Protein AF-A0A0F7KPF8-F1 (afdb_monomer_lite)

Sequence (197 aa):
MEIVANGLCFDISGLSPGESEPVTSAAHLFGLPNEIGDSHLEAILIRPGPHIAAARLMLPVARCLAGLGASFALLPGVQAVAWHSARSWSSPEHFRSSVLRWIDGGVFPGLGLAALLPLQDGGMASEGLSLFTGQEIRLAPELASDRRQGAQLAVRLMHWLVERGNLAEREEISGPESEQLILEPSSDRKVVEVRKG

Secondary structure (DSSP, 8-state):
-EEEETTEEEEEES-TTSPPBP-PPPSEEESS-S---S----B-EEEE-TTTGGGTTSHHHHHHHHHHHHHHTTSTT---EEEGGGTEEE-HHHHHHHHHHHHTT----TTTTSEEEE-TTS-EEEESTHHHHS-EEEE-HHHHSSHHHHHHHHHHHHHHHHHH----S-EEEE-TTS-EEEEEE-TTSSEEEEEE-

pLDDT: mean 92.4, std 7.17, range [53.59, 98.44]

Structure (mmCIF, N/CA/C/O backbone):
data_AF-A0A0F7KPF8-F1
#
_entry.id   AF-A0A0F7KPF8-F1
#
loop_
_atom_site.group_PDB
_atom_site.id
_atom_site.type_symbol
_atom_site.label_atom_id
_atom_site.label_alt_id
_atom_site.label_comp_id
_atom_site.label_asym_id
_atom_site.label_entity_id
_atom_site.label_seq_id
_atom_site.pdbx_PDB_ins_code
_atom_site.Cartn_x
_atom_site.Cartn_y
_atom_site.Cartn_z
_atom_site.occupancy
_atom_site.B_iso_or_equiv
_atom_site.auth_seq_id
_atom_site.auth_comp_id
_atom_site.auth_asym_id
_atom_site.auth_atom_id
_atom_site.pdbx_PDB_model_num
ATOM 1 N N . MET A 1 1 ? 2.076 -1.815 -24.933 1.00 89.31 1 MET A N 1
ATOM 2 C CA . MET A 1 1 ? 2.585 -3.207 -24.959 1.00 89.31 1 MET A CA 1
ATOM 3 C C . MET A 1 1 ? 1.829 -4.002 -23.911 1.00 89.31 1 MET A C 1
ATOM 5 O O . MET A 1 1 ? 1.484 -3.415 -22.899 1.00 89.31 1 MET A O 1
ATOM 9 N N . GLU A 1 2 ? 1.561 -5.283 -24.135 1.00 92.00 2 GLU A N 1
ATOM 10 C CA . GLU A 1 2 ? 0.888 -6.155 -23.162 1.00 92.00 2 GLU A CA 1
ATOM 11 C C . GLU A 1 2 ? 1.906 -7.129 -22.546 1.00 92.00 2 GLU A C 1
ATOM 13 O O . GLU A 1 2 ? 2.797 -7.615 -23.247 1.00 92.00 2 GLU A O 1
ATOM 18 N N . ILE A 1 3 ? 1.797 -7.394 -21.243 1.00 92.81 3 ILE A N 1
ATOM 19 C CA . ILE A 1 3 ? 2.596 -8.388 -20.521 1.00 92.81 3 ILE A CA 1
ATOM 20 C C . ILE A 1 3 ? 1.697 -9.312 -19.695 1.00 92.81 3 ILE A C 1
ATOM 22 O O . ILE A 1 3 ? 0.671 -8.896 -19.157 1.00 92.81 3 ILE A O 1
ATOM 26 N N . VAL A 1 4 ? 2.114 -10.570 -19.549 1.00 91.81 4 VAL A N 1
ATOM 27 C CA . VAL A 1 4 ? 1.402 -11.570 -18.745 1.00 91.81 4 VAL A CA 1
ATOM 28 C C . VAL A 1 4 ? 2.251 -11.955 -17.540 1.00 91.81 4 VAL A C 1
ATOM 30 O O . VAL A 1 4 ? 3.408 -12.344 -17.687 1.00 91.81 4 VAL A O 1
ATOM 33 N N . ALA A 1 5 ? 1.664 -11.885 -16.347 1.00 91.88 5 ALA A N 1
ATOM 34 C CA . ALA A 1 5 ? 2.292 -12.300 -15.098 1.00 91.88 5 ALA A CA 1
ATOM 35 C C . ALA A 1 5 ? 1.279 -13.024 -14.208 1.00 91.88 5 ALA A C 1
ATOM 37 O O . ALA A 1 5 ? 0.174 -12.535 -13.987 1.00 91.88 5 ALA A O 1
ATOM 38 N N . ASN A 1 6 ? 1.645 -14.206 -13.701 1.00 88.00 6 ASN A N 1
ATOM 39 C CA . ASN A 1 6 ? 0.778 -15.055 -12.870 1.00 88.00 6 ASN A CA 1
ATOM 40 C C . ASN A 1 6 ? -0.613 -15.320 -13.489 1.00 88.00 6 ASN A C 1
ATOM 42 O O . ASN A 1 6 ? -1.617 -15.351 -12.783 1.00 88.00 6 ASN A O 1
ATOM 46 N N . GLY A 1 7 ? -0.682 -15.465 -14.819 1.00 89.06 7 GLY A N 1
ATOM 47 C CA . GLY A 1 7 ? -1.941 -15.658 -15.552 1.00 89.06 7 GLY A CA 1
ATOM 48 C C . GLY A 1 7 ? -2.828 -14.408 -15.657 1.00 89.06 7 GLY A C 1
ATOM 49 O O . GLY A 1 7 ? -3.952 -14.502 -16.141 1.00 89.06 7 GLY A O 1
ATOM 50 N N . LEU A 1 8 ? -2.337 -13.245 -15.221 1.00 91.75 8 LEU A N 1
ATOM 51 C CA . LEU A 1 8 ? -3.005 -11.949 -15.307 1.00 91.75 8 L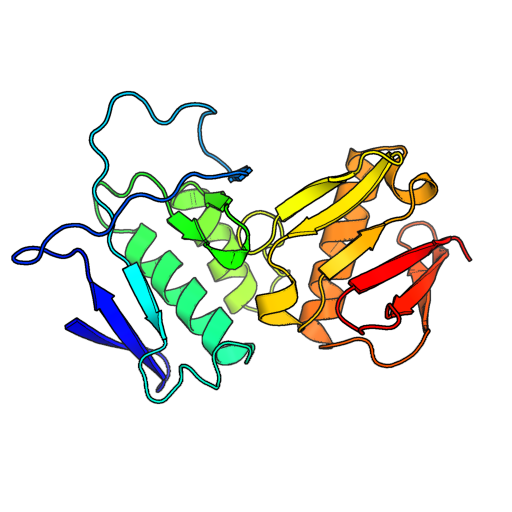EU A CA 1
ATOM 52 C C . LEU A 1 8 ? -2.343 -11.084 -16.379 1.00 91.75 8 LEU A C 1
ATOM 54 O O . LEU A 1 8 ? -1.127 -11.139 -16.564 1.00 91.75 8 LEU A O 1
ATOM 58 N N . CYS A 1 9 ? -3.150 -10.272 -17.058 1.00 92.44 9 CYS A N 1
ATOM 59 C CA . CYS A 1 9 ? -2.696 -9.441 -18.164 1.00 92.44 9 CYS A CA 1
ATOM 60 C C . CYS A 1 9 ? -2.584 -7.967 -17.768 1.00 92.44 9 CYS A C 1
ATOM 62 O O . CYS A 1 9 ? -3.527 -7.410 -17.201 1.00 92.44 9 CYS A O 1
ATOM 64 N N . PHE A 1 10 ? -1.459 -7.331 -18.084 1.00 94.62 10 PHE A N 1
ATOM 65 C CA . PHE A 1 10 ? -1.187 -5.929 -17.777 1.00 94.62 10 PHE A CA 1
ATOM 66 C C . PHE A 1 10 ? -0.720 -5.181 -19.019 1.00 94.62 10 PHE A C 1
ATOM 68 O O . PHE A 1 10 ? 0.046 -5.703 -19.828 1.00 94.62 10 PHE A O 1
ATOM 75 N N . ASP A 1 11 ? -1.134 -3.924 -19.122 1.00 94.25 11 ASP A N 1
ATOM 76 C CA . ASP A 1 11 ? -0.636 -3.013 -20.140 1.00 94.25 11 ASP A CA 1
ATOM 77 C C . ASP A 1 11 ? 0.576 -2.252 -19.610 1.00 94.25 11 ASP A C 1
ATOM 79 O O . ASP A 1 11 ? 0.597 -1.817 -18.454 1.00 94.25 11 ASP A O 1
ATOM 83 N N . ILE A 1 12 ? 1.538 -2.028 -20.500 1.00 94.75 12 ILE A N 1
ATOM 84 C CA . ILE A 1 12 ? 2.663 -1.116 -20.320 1.00 94.75 12 ILE A CA 1
ATOM 85 C C . ILE A 1 12 ? 2.617 -0.026 -21.389 1.00 94.75 12 ILE A C 1
ATOM 87 O O . ILE A 1 12 ? 2.533 -0.320 -22.592 1.00 94.75 12 ILE A O 1
ATOM 91 N N . SER A 1 13 ? 2.740 1.219 -20.947 1.00 94.31 13 SER A N 1
ATOM 92 C CA . SER A 1 13 ? 2.918 2.417 -21.771 1.00 94.31 13 SER A CA 1
ATOM 93 C C . SER A 1 13 ? 4.096 3.262 -21.265 1.00 94.31 13 SER A C 1
ATOM 95 O O . SER A 1 13 ? 4.697 2.936 -20.240 1.00 94.31 13 SER A O 1
ATOM 97 N N . GLY A 1 14 ? 4.492 4.292 -22.019 1.00 92.31 14 GLY A N 1
ATOM 98 C CA . GLY A 1 14 ? 5.659 5.126 -21.694 1.00 92.31 14 GLY A CA 1
ATOM 99 C C . GLY A 1 14 ? 7.005 4.599 -22.202 1.00 92.31 14 GLY A C 1
ATOM 100 O O . GLY A 1 14 ? 8.041 5.196 -21.940 1.00 92.31 14 GLY A O 1
ATOM 101 N N . LEU A 1 15 ? 7.015 3.463 -22.909 1.00 89.25 15 LEU A N 1
ATOM 102 C CA . LEU A 1 15 ? 8.228 2.891 -23.500 1.00 89.25 15 LEU A CA 1
ATOM 103 C C . LEU A 1 15 ? 8.456 3.422 -24.918 1.00 89.25 15 LEU A C 1
ATOM 105 O O . LEU A 1 15 ? 7.531 3.425 -25.733 1.00 89.25 15 LEU A O 1
ATOM 109 N N . SER A 1 16 ? 9.712 3.743 -25.240 1.00 87.12 16 SER A N 1
ATOM 110 C CA . SER A 1 16 ? 10.147 4.024 -26.614 1.00 87.12 16 SER A CA 1
ATOM 111 C C . SER A 1 16 ? 9.783 2.859 -27.555 1.00 87.12 16 SER A C 1
ATOM 113 O O . SER A 1 16 ? 9.949 1.695 -27.172 1.00 87.12 16 SER A O 1
ATOM 115 N N . PRO A 1 17 ? 9.269 3.124 -28.774 1.00 86.25 17 PRO A N 1
ATOM 116 C CA . PRO A 1 17 ? 9.188 4.421 -29.462 1.00 86.25 17 PRO A CA 1
ATOM 117 C C . PRO A 1 17 ? 7.950 5.278 -29.129 1.00 86.25 17 PRO A C 1
ATOM 119 O O . PRO A 1 17 ? 7.703 6.265 -29.816 1.00 86.25 17 PRO A O 1
ATOM 122 N N . GLY A 1 18 ? 7.140 4.901 -28.136 1.00 84.75 18 GLY A N 1
ATOM 123 C CA . GLY A 1 18 ? 6.014 5.712 -27.667 1.00 84.75 18 GLY A CA 1
ATOM 124 C C . GLY A 1 18 ? 6.451 6.925 -26.840 1.00 84.75 18 GLY A C 1
ATOM 125 O O . GLY A 1 18 ? 7.598 7.014 -26.406 1.00 84.75 18 GLY A O 1
ATOM 126 N N . GLU A 1 19 ? 5.519 7.851 -26.613 1.00 88.56 19 GLU A N 1
ATOM 127 C CA . GLU A 1 19 ? 5.722 8.975 -25.694 1.00 88.56 19 GLU A CA 1
ATOM 128 C C . GLU A 1 19 ? 5.794 8.482 -24.244 1.00 88.56 19 GLU A C 1
ATOM 130 O O . GLU A 1 19 ? 5.076 7.549 -23.871 1.00 88.56 19 GLU A O 1
ATOM 135 N N . SER A 1 20 ? 6.649 9.118 -23.435 1.00 90.38 20 SER A N 1
ATOM 136 C CA . SER A 1 20 ? 6.687 8.908 -21.984 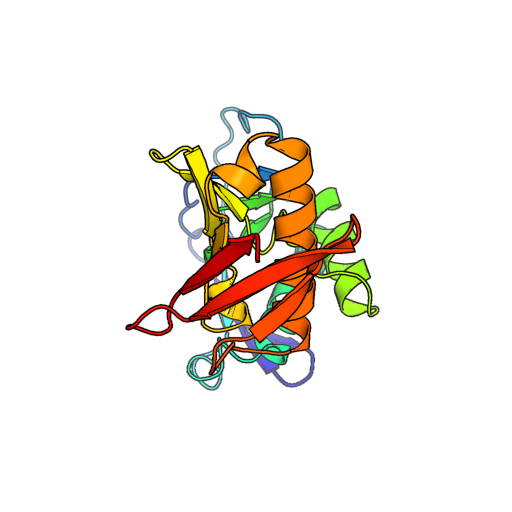1.00 90.38 20 SER A CA 1
ATOM 137 C C . SER A 1 20 ? 5.324 9.211 -21.369 1.00 90.38 20 SER A C 1
ATOM 139 O O . SER A 1 20 ? 4.644 10.162 -21.755 1.00 90.38 20 SER A O 1
ATOM 141 N N . GLU A 1 21 ? 4.963 8.452 -20.340 1.00 93.19 21 GLU A N 1
ATOM 142 C CA . GLU A 1 21 ? 3.827 8.801 -19.493 1.00 93.19 21 GLU A CA 1
ATOM 143 C C . GLU A 1 21 ? 4.155 10.045 -18.649 1.00 93.19 21 GLU A C 1
ATOM 145 O O . GLU A 1 21 ? 5.334 10.332 -18.393 1.00 93.19 21 GLU A O 1
ATOM 150 N N . PRO A 1 22 ? 3.139 10.808 -18.208 1.00 88.75 22 PRO A N 1
ATOM 151 C CA . PRO A 1 22 ? 3.355 11.943 -17.331 1.00 88.75 22 PRO A CA 1
ATOM 152 C C . PRO A 1 22 ? 3.829 11.475 -15.954 1.00 88.75 22 PRO A C 1
ATOM 154 O O . PRO A 1 22 ? 3.260 10.575 -15.334 1.00 88.75 22 PRO A O 1
ATOM 157 N N . VAL A 1 23 ? 4.849 12.151 -15.439 1.00 88.25 23 VAL A N 1
ATOM 158 C CA . VAL A 1 23 ? 5.346 11.939 -14.080 1.00 88.25 23 VAL A CA 1
ATOM 159 C C . VAL A 1 23 ? 4.367 12.578 -13.089 1.00 88.25 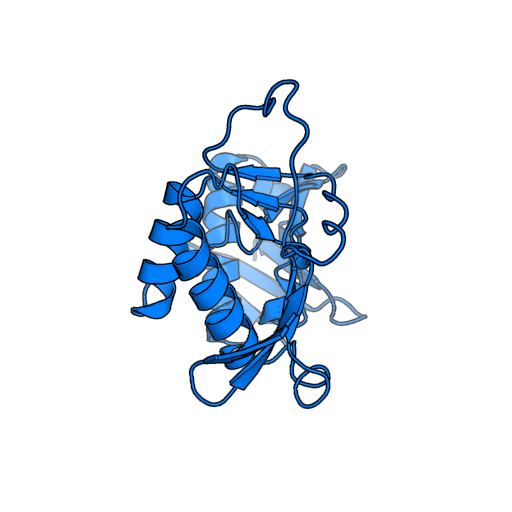23 VAL A C 1
ATOM 161 O O . VAL A 1 23 ? 4.185 13.794 -13.068 1.00 88.25 23 VAL A O 1
ATOM 164 N N . THR A 1 24 ? 3.704 11.763 -12.269 1.00 84.38 24 THR A N 1
ATOM 165 C CA . THR A 1 24 ? 2.712 12.232 -11.286 1.00 84.38 24 THR A CA 1
ATOM 166 C C . THR A 1 24 ? 3.374 12.719 -10.004 1.00 84.38 24 THR A C 1
ATOM 168 O O . THR A 1 24 ? 4.232 12.016 -9.481 1.00 84.38 24 THR A O 1
ATOM 171 N N . SER A 1 25 ? 2.926 13.830 -9.419 1.00 85.69 25 SER A N 1
ATOM 172 C CA . SER A 1 25 ? 3.465 14.291 -8.133 1.00 85.69 25 SER A CA 1
ATOM 173 C C . SER A 1 25 ? 3.250 13.277 -7.001 1.00 85.69 25 SER A C 1
ATOM 175 O O . SER A 1 25 ? 2.203 12.633 -6.898 1.00 85.69 25 SER A O 1
ATOM 177 N N . ALA A 1 26 ? 4.252 13.155 -6.130 1.00 90.50 26 ALA A N 1
ATOM 178 C CA . ALA A 1 26 ? 4.166 12.374 -4.904 1.00 90.50 26 ALA A CA 1
ATOM 179 C C . ALA A 1 26 ? 3.694 13.249 -3.740 1.00 90.50 26 ALA A C 1
ATOM 181 O O . ALA A 1 26 ? 4.185 14.360 -3.551 1.00 90.50 26 ALA A O 1
ATOM 182 N N . ALA A 1 27 ? 2.783 12.724 -2.926 1.00 92.19 27 ALA A N 1
ATOM 183 C CA . ALA A 1 27 ? 2.494 13.260 -1.600 1.00 92.19 27 ALA A CA 1
ATOM 184 C C . ALA A 1 27 ? 3.410 12.646 -0.528 1.00 92.19 27 ALA A C 1
ATOM 186 O O . ALA A 1 27 ? 3.657 13.275 0.498 1.00 92.19 27 ALA A O 1
ATOM 187 N N . HIS A 1 28 ? 3.927 11.436 -0.777 1.00 93.38 28 HIS A N 1
ATOM 188 C CA . HIS A 1 28 ? 4.721 10.671 0.187 1.00 93.38 28 HIS A CA 1
ATOM 189 C C . HIS A 1 28 ? 5.977 10.103 -0.470 1.00 93.38 28 HIS A C 1
ATOM 191 O O . HIS A 1 28 ? 5.896 9.511 -1.545 1.00 93.38 28 HIS A O 1
ATOM 197 N N . LEU A 1 29 ? 7.130 10.252 0.182 1.00 94.44 29 LEU A N 1
ATOM 198 C CA . LEU A 1 29 ? 8.421 9.763 -0.306 1.00 94.44 29 LEU A CA 1
ATOM 199 C C . LEU A 1 29 ? 8.986 8.724 0.670 1.00 94.44 29 LEU A C 1
ATOM 201 O O . LEU A 1 29 ? 9.106 8.992 1.865 1.00 94.44 29 LEU A O 1
ATOM 205 N N . PHE A 1 30 ? 9.356 7.545 0.168 1.00 95.12 30 PHE A N 1
ATOM 206 C CA . PHE A 1 30 ? 9.906 6.451 0.973 1.00 95.12 30 PHE A CA 1
ATOM 207 C C . PHE A 1 30 ? 11.272 6.007 0.456 1.00 95.12 30 PHE A C 1
ATOM 209 O O . PHE A 1 30 ? 11.410 5.572 -0.685 1.00 95.12 30 PHE A O 1
ATOM 216 N N . GLY A 1 31 ? 12.301 6.110 1.300 1.00 93.56 31 GLY A N 1
ATOM 217 C CA . GLY A 1 31 ? 13.673 5.756 0.919 1.00 93.56 31 GLY A CA 1
ATOM 218 C C . GLY A 1 31 ? 14.274 6.653 -0.171 1.00 93.56 31 GLY A C 1
ATOM 219 O O . GLY A 1 31 ? 15.304 6.297 -0.736 1.00 93.56 31 GLY A O 1
ATOM 220 N N . LEU A 1 32 ? 13.632 7.786 -0.469 1.00 92.81 32 LEU A N 1
ATOM 221 C CA . LEU A 1 32 ? 14.051 8.793 -1.442 1.00 92.81 32 LEU A CA 1
ATOM 222 C C . LEU A 1 32 ? 14.458 10.085 -0.719 1.00 92.81 32 LEU A C 1
ATOM 224 O O . LEU A 1 32 ? 13.940 10.356 0.369 1.00 92.81 32 LEU A O 1
ATOM 228 N N . PRO A 1 33 ? 15.350 10.900 -1.306 1.00 88.50 33 PRO A N 1
ATOM 229 C CA . PRO A 1 33 ? 15.556 12.271 -0.852 1.00 88.50 33 PRO A CA 1
ATOM 230 C C . PRO A 1 33 ? 14.272 13.100 -1.027 1.00 88.50 33 PRO A C 1
ATOM 232 O O . PRO A 1 33 ? 13.448 12.794 -1.886 1.00 88.50 33 PRO A O 1
ATOM 235 N N . ASN A 1 34 ? 14.121 14.169 -0.236 1.00 78.50 34 ASN A N 1
ATOM 236 C CA . ASN A 1 34 ? 12.956 15.070 -0.310 1.00 78.50 34 ASN A CA 1
ATOM 237 C C . ASN A 1 34 ? 12.807 15.755 -1.677 1.00 78.50 34 ASN A C 1
ATOM 239 O O . ASN A 1 34 ? 11.709 16.155 -2.052 1.00 78.50 34 ASN A O 1
ATOM 243 N N . GLU A 1 35 ? 13.912 15.871 -2.409 1.00 73.31 35 GLU A N 1
ATOM 244 C CA . GLU A 1 35 ? 13.956 16.346 -3.782 1.00 73.31 35 GLU A CA 1
ATOM 245 C C . GLU A 1 35 ? 14.688 15.296 -4.610 1.00 73.31 35 GLU A C 1
ATOM 247 O O . GLU A 1 35 ? 15.854 14.977 -4.366 1.00 73.31 35 GLU A O 1
ATOM 252 N N . ILE A 1 36 ? 13.989 14.736 -5.590 1.00 69.44 36 ILE A N 1
ATOM 253 C CA . ILE A 1 36 ? 14.636 14.046 -6.700 1.00 69.44 36 ILE A CA 1
ATOM 254 C C . ILE A 1 36 ? 15.008 15.187 -7.636 1.00 69.44 36 ILE A C 1
ATOM 256 O O . ILE A 1 36 ? 14.101 15.869 -8.102 1.00 69.44 36 ILE A O 1
ATOM 260 N N . GLY A 1 37 ? 16.313 15.475 -7.754 1.00 59.56 37 GLY A N 1
ATOM 261 C CA . GLY A 1 37 ? 16.851 16.715 -8.344 1.00 59.56 37 GLY A CA 1
ATOM 262 C C . GLY A 1 37 ? 16.372 16.999 -9.773 1.00 59.56 37 GLY A C 1
ATOM 263 O O . GLY A 1 37 ? 15.585 16.216 -10.287 1.00 59.56 37 GLY A O 1
ATOM 264 N N . ASP A 1 38 ? 16.890 18.063 -10.412 1.00 53.59 38 ASP A N 1
ATOM 265 C CA . ASP A 1 38 ? 16.498 18.698 -11.708 1.00 53.59 38 ASP A CA 1
ATOM 266 C C . ASP A 1 38 ? 16.418 17.797 -12.977 1.00 53.59 38 ASP A C 1
ATOM 268 O O . ASP A 1 38 ? 16.523 18.243 -14.118 1.00 53.59 38 ASP A O 1
ATOM 272 N N . SER A 1 39 ? 16.244 16.499 -12.799 1.00 62.00 39 SER A N 1
ATOM 273 C CA . SER A 1 39 ? 16.124 15.449 -13.788 1.00 62.00 39 SER A CA 1
ATOM 274 C C . SER A 1 39 ? 14.788 15.570 -14.511 1.00 62.00 39 SER A C 1
ATOM 276 O O . SER A 1 39 ? 13.721 15.502 -13.898 1.00 62.00 39 SER A O 1
ATOM 278 N N . HIS A 1 40 ? 14.840 15.647 -15.838 1.00 75.00 40 HIS A N 1
ATOM 279 C CA . HIS A 1 40 ? 13.702 15.310 -16.686 1.00 75.00 40 HIS A CA 1
ATOM 280 C C . HIS A 1 40 ? 13.425 13.809 -16.538 1.00 75.00 40 HIS A C 1
ATOM 282 O O . HIS A 1 40 ? 14.013 12.986 -17.235 1.00 75.00 40 HIS A O 1
ATOM 288 N N . LEU A 1 41 ? 12.603 13.448 -15.554 1.00 87.56 41 LEU A N 1
ATOM 289 C CA . LEU A 1 41 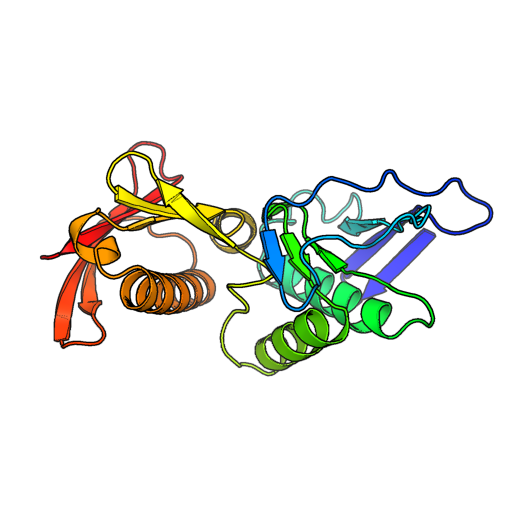? 12.156 12.075 -15.376 1.00 87.56 41 LEU A CA 1
ATOM 290 C C . LEU A 1 41 ? 11.226 11.695 -16.532 1.00 87.56 41 LEU A C 1
ATOM 292 O O . LEU A 1 41 ? 10.330 12.456 -16.897 1.00 87.56 41 LEU A O 1
ATOM 296 N N . GLU A 1 42 ? 11.421 10.492 -17.054 1.00 90.31 42 GLU A N 1
ATOM 297 C CA . GLU A 1 42 ? 10.458 9.809 -17.912 1.00 90.31 42 GLU A CA 1
ATOM 298 C C . GLU A 1 42 ? 9.768 8.722 -17.089 1.00 90.31 42 GLU A C 1
ATOM 300 O O . GLU A 1 42 ? 10.370 8.120 -16.191 1.00 90.31 42 GLU A O 1
ATOM 305 N N . ALA A 1 43 ? 8.495 8.475 -17.377 1.00 92.81 43 ALA A N 1
ATOM 306 C CA . ALA A 1 43 ? 7.707 7.467 -16.694 1.00 92.81 43 ALA A CA 1
ATOM 307 C C . ALA A 1 43 ? 7.216 6.396 -17.663 1.00 92.81 43 ALA A C 1
ATOM 309 O O . ALA A 1 43 ? 6.761 6.665 -18.775 1.00 92.81 43 ALA A O 1
ATOM 310 N N . ILE A 1 44 ? 7.246 5.166 -17.159 1.00 94.62 44 ILE A N 1
ATOM 311 C CA . ILE A 1 44 ? 6.482 4.047 -17.693 1.00 94.62 44 ILE A CA 1
ATOM 312 C C . ILE A 1 44 ? 5.307 3.782 -16.757 1.00 94.62 44 ILE A C 1
ATOM 314 O O . ILE A 1 44 ? 5.442 3.872 -15.534 1.00 94.62 44 ILE A O 1
ATOM 318 N N . LEU A 1 45 ? 4.160 3.424 -17.322 1.00 95.19 45 LEU A N 1
ATOM 319 C CA . LEU A 1 45 ? 2.979 3.058 -16.551 1.00 95.19 45 LEU A CA 1
ATOM 320 C C . LEU A 1 45 ? 2.676 1.582 -16.759 1.00 95.19 45 LEU A C 1
ATOM 322 O O . LEU A 1 45 ? 2.569 1.121 -17.892 1.00 95.19 45 LEU A O 1
ATOM 326 N N . ILE A 1 46 ? 2.494 0.863 -15.653 1.00 95.00 46 ILE A N 1
ATOM 327 C CA . ILE A 1 46 ? 1.971 -0.503 -15.644 1.00 95.00 46 ILE A CA 1
ATOM 328 C C . ILE A 1 46 ? 0.561 -0.444 -15.064 1.00 95.00 46 ILE A C 1
ATOM 330 O O . ILE A 1 46 ? 0.360 0.088 -13.970 1.00 95.00 46 ILE A O 1
ATOM 334 N N . ARG A 1 47 ? -0.423 -0.995 -15.775 1.00 93.38 47 ARG A N 1
ATOM 335 C CA . ARG A 1 47 ? -1.820 -1.026 -15.320 1.00 93.38 47 ARG A CA 1
ATOM 336 C C . ARG A 1 47 ? -2.477 -2.376 -15.607 1.00 93.38 47 ARG A C 1
ATOM 338 O O . ARG A 1 47 ? -2.101 -3.031 -16.578 1.00 93.38 47 ARG A O 1
ATOM 345 N N . PRO A 1 48 ? -3.469 -2.805 -14.807 1.00 91.88 48 PRO A N 1
ATOM 346 C CA . PRO A 1 48 ? -4.273 -3.977 -15.142 1.00 91.88 48 PRO A CA 1
ATOM 347 C C . PRO A 1 48 ? -4.907 -3.811 -16.530 1.00 91.88 48 PRO A C 1
ATOM 349 O O . PRO A 1 48 ? -5.460 -2.749 -16.825 1.00 91.88 48 PRO A O 1
ATOM 352 N N . GLY A 1 49 ? -4.827 -4.843 -17.373 1.00 87.44 49 GLY A N 1
ATOM 353 C CA . GLY A 1 49 ? -5.407 -4.816 -18.715 1.00 87.44 49 GLY A CA 1
ATOM 354 C C . GLY A 1 49 ? -6.943 -4.724 -18.683 1.00 87.44 49 GLY A C 1
ATOM 355 O O . GLY A 1 49 ? -7.561 -5.017 -17.651 1.00 87.44 49 GLY A O 1
ATOM 356 N N . PRO A 1 50 ? -7.601 -4.368 -19.804 1.00 81.19 50 PRO A N 1
ATOM 357 C CA . PRO A 1 50 ? -9.047 -4.112 -19.855 1.00 81.19 50 PRO A CA 1
ATOM 358 C C . PRO A 1 50 ? -9.906 -5.245 -19.277 1.00 81.19 50 PRO A C 1
ATOM 360 O O . PRO A 1 50 ? -10.901 -4.998 -18.598 1.00 81.19 50 PRO A O 1
ATOM 363 N N . HIS A 1 51 ? -9.483 -6.492 -19.488 1.00 78.06 51 HIS A N 1
ATOM 364 C CA . HIS A 1 51 ? -10.195 -7.692 -19.046 1.00 78.06 51 HIS A CA 1
ATOM 365 C C . HIS A 1 51 ? -10.163 -7.920 -17.529 1.00 78.06 51 HIS A C 1
ATOM 367 O O . HIS A 1 51 ? -11.037 -8.601 -16.999 1.00 78.06 51 HIS A O 1
ATOM 373 N N . ILE A 1 52 ? -9.192 -7.336 -16.819 1.00 81.62 52 ILE A N 1
ATOM 374 C CA . ILE A 1 52 ? -9.064 -7.433 -15.357 1.00 81.62 52 ILE A CA 1
ATOM 375 C C . ILE A 1 52 ? -9.227 -6.079 -14.656 1.00 81.62 52 ILE A C 1
ATOM 377 O O . ILE A 1 52 ? -9.137 -5.999 -13.433 1.00 81.62 52 ILE A O 1
ATOM 381 N N . ALA A 1 53 ? -9.526 -5.010 -15.398 1.00 73.62 53 ALA A N 1
ATOM 382 C CA . ALA A 1 53 ? -9.709 -3.670 -14.846 1.00 73.62 53 ALA A CA 1
ATOM 383 C C . ALA A 1 53 ? -10.852 -3.608 -13.815 1.00 73.62 53 ALA A C 1
ATOM 385 O O . ALA A 1 53 ? -10.734 -2.923 -12.797 1.00 73.62 53 ALA A O 1
ATOM 386 N N . ALA A 1 54 ? -11.930 -4.371 -14.034 1.00 73.00 54 ALA A N 1
ATOM 387 C CA . ALA A 1 54 ? -13.032 -4.514 -13.077 1.00 73.00 54 ALA A CA 1
ATOM 388 C C . ALA A 1 54 ? -12.619 -5.270 -11.797 1.00 73.00 54 ALA A C 1
ATOM 390 O O . ALA A 1 54 ? -13.183 -5.041 -10.732 1.00 73.00 54 ALA A O 1
ATOM 391 N N . ALA A 1 55 ? -11.594 -6.121 -11.889 1.00 74.12 55 ALA A N 1
ATOM 392 C CA . ALA A 1 55 ? -11.029 -6.903 -10.794 1.00 74.12 55 ALA A CA 1
ATOM 393 C C . ALA A 1 55 ? -9.824 -6.217 -10.121 1.00 74.12 55 ALA A C 1
ATOM 395 O O . ALA A 1 55 ? -9.136 -6.839 -9.319 1.00 74.12 55 ALA A O 1
ATOM 396 N N . ARG A 1 56 ? -9.555 -4.933 -10.405 1.00 74.38 56 ARG A N 1
ATOM 397 C CA . ARG A 1 56 ? -8.378 -4.210 -9.879 1.00 74.38 56 ARG A CA 1
ATOM 398 C C . ARG A 1 56 ? -8.281 -4.167 -8.350 1.00 74.38 56 ARG A C 1
ATOM 400 O O . ARG A 1 56 ? -7.189 -4.006 -7.825 1.00 74.38 56 ARG A O 1
ATOM 407 N N . LEU A 1 57 ? -9.420 -4.283 -7.663 1.00 75.50 57 LEU A N 1
ATOM 408 C CA . LEU A 1 57 ? -9.507 -4.308 -6.198 1.00 75.50 57 LEU A CA 1
ATOM 409 C C . LEU A 1 57 ? -9.242 -5.705 -5.617 1.00 75.50 57 LEU A C 1
ATOM 411 O O . LEU A 1 57 ? -9.181 -5.875 -4.404 1.00 75.50 57 LEU A O 1
ATOM 415 N N . MET A 1 58 ? -9.113 -6.733 -6.460 1.00 86.44 58 MET A N 1
ATOM 416 C CA . MET A 1 58 ? -8.785 -8.070 -5.991 1.00 86.44 58 MET A CA 1
ATOM 417 C C . MET A 1 58 ? -7.323 -8.111 -5.552 1.00 86.44 58 MET A C 1
ATOM 419 O O . MET A 1 58 ? -6.412 -7.823 -6.332 1.00 86.44 58 MET A O 1
ATOM 423 N N . LEU A 1 59 ? -7.096 -8.559 -4.318 1.00 89.69 59 LEU A N 1
ATOM 424 C CA . LEU A 1 59 ? -5.767 -8.665 -3.723 1.00 89.69 59 LEU A CA 1
ATOM 425 C C . LEU A 1 59 ? -4.734 -9.399 -4.608 1.00 89.69 59 LEU A C 1
ATOM 427 O O . LEU A 1 59 ? -3.607 -8.912 -4.699 1.00 89.69 59 LEU A O 1
ATOM 431 N N . PRO A 1 60 ? -5.065 -10.502 -5.319 1.00 91.00 60 PRO A N 1
ATOM 432 C CA . PRO A 1 60 ? -4.133 -11.130 -6.259 1.00 91.00 60 PRO A CA 1
ATOM 433 C C . PRO A 1 60 ? -3.681 -10.214 -7.406 1.00 91.00 60 PRO A C 1
ATOM 435 O O . PRO A 1 60 ? -2.514 -10.256 -7.792 1.00 91.00 60 PRO A O 1
ATOM 438 N N . VAL A 1 61 ? -4.570 -9.360 -7.927 1.00 92.81 61 VAL A N 1
ATOM 439 C CA . VAL A 1 61 ? -4.243 -8.411 -9.004 1.00 92.81 61 VAL A CA 1
ATOM 440 C C . VAL A 1 61 ? -3.303 -7.331 -8.481 1.00 92.81 61 VAL A C 1
ATOM 442 O O . VAL A 1 61 ? -2.268 -7.077 -9.094 1.00 92.81 61 VAL A O 1
ATOM 445 N N . ALA A 1 62 ? -3.612 -6.754 -7.318 1.00 93.06 62 ALA A N 1
ATOM 446 C CA . ALA A 1 62 ? -2.769 -5.739 -6.692 1.00 93.06 62 ALA A CA 1
ATOM 447 C C . ALA A 1 62 ? -1.388 -6.294 -6.289 1.00 93.06 62 ALA A C 1
ATOM 449 O O . ALA A 1 62 ? -0.373 -5.642 -6.529 1.00 93.06 62 ALA A O 1
ATOM 450 N N . ARG A 1 63 ? -1.327 -7.524 -5.753 1.00 94.81 63 ARG A N 1
ATOM 451 C CA . ARG A 1 63 ? -0.066 -8.237 -5.467 1.00 94.81 63 ARG A CA 1
ATOM 452 C C . ARG A 1 63 ? 0.763 -8.466 -6.724 1.00 94.81 63 ARG A C 1
ATOM 454 O O . ARG A 1 63 ? 1.964 -8.221 -6.706 1.00 94.81 63 ARG A O 1
ATOM 461 N N . CYS A 1 64 ? 0.133 -8.910 -7.811 1.00 95.50 64 CYS A N 1
ATOM 462 C CA . CYS A 1 64 ? 0.829 -9.142 -9.073 1.00 95.50 64 CYS A CA 1
ATOM 463 C C . CYS A 1 64 ? 1.365 -7.829 -9.669 1.00 95.50 64 CYS A C 1
ATOM 465 O O . CYS A 1 64 ? 2.530 -7.767 -10.052 1.00 95.50 64 CYS A O 1
ATOM 467 N N . LEU A 1 65 ? 0.569 -6.753 -9.646 1.00 95.94 65 LEU A N 1
ATOM 468 C CA . LEU A 1 65 ? 1.007 -5.423 -10.078 1.00 95.94 65 LEU A CA 1
ATOM 469 C C . LEU A 1 65 ? 2.186 -4.900 -9.244 1.00 95.94 65 LEU A C 1
ATOM 471 O O . LEU A 1 65 ? 3.158 -4.396 -9.803 1.00 95.94 65 LEU A O 1
ATOM 475 N N . ALA A 1 66 ? 2.130 -5.049 -7.918 1.00 96.94 66 ALA A N 1
ATOM 476 C CA . ALA A 1 66 ? 3.241 -4.683 -7.044 1.00 96.94 66 ALA A CA 1
ATOM 477 C C . ALA A 1 66 ? 4.496 -5.511 -7.368 1.00 96.94 66 ALA A C 1
ATOM 479 O O . ALA A 1 66 ? 5.586 -4.953 -7.487 1.00 96.94 66 ALA A O 1
ATOM 480 N N . GLY A 1 67 ? 4.343 -6.823 -7.576 1.00 97.31 67 GLY A N 1
ATOM 481 C CA . GLY A 1 67 ? 5.428 -7.719 -7.983 1.00 97.31 67 GLY A CA 1
ATOM 482 C C . GLY A 1 67 ? 6.074 -7.305 -9.305 1.00 97.31 67 GLY A C 1
ATOM 483 O O . GLY A 1 67 ? 7.298 -7.241 -9.390 1.00 97.31 67 GLY A O 1
ATOM 484 N N . LEU A 1 68 ? 5.269 -6.926 -10.301 1.00 96.88 68 LEU A N 1
ATOM 485 C CA . LEU A 1 68 ? 5.760 -6.353 -11.555 1.00 96.88 68 LEU A CA 1
ATOM 486 C C . LEU A 1 68 ? 6.545 -5.064 -11.314 1.00 96.88 68 LEU A C 1
ATOM 488 O O . LEU A 1 68 ? 7.668 -4.947 -11.796 1.00 96.88 68 LEU A O 1
ATOM 492 N N . GLY A 1 69 ? 6.019 -4.135 -10.512 1.00 96.88 69 GLY A N 1
ATOM 493 C CA . GLY A 1 69 ? 6.755 -2.931 -10.115 1.00 96.88 69 GLY A CA 1
ATOM 494 C C . GLY A 1 69 ? 8.110 -3.259 -9.473 1.00 96.88 69 GLY A C 1
ATOM 495 O O . GLY A 1 69 ? 9.118 -2.640 -9.804 1.00 96.88 69 GLY A O 1
ATOM 496 N N . ALA A 1 70 ? 8.168 -4.288 -8.623 1.00 97.50 70 ALA A N 1
ATOM 497 C CA . ALA A 1 70 ? 9.399 -4.742 -7.977 1.00 97.50 70 ALA A CA 1
ATOM 498 C C . ALA A 1 70 ? 10.393 -5.384 -8.962 1.00 97.50 70 ALA A C 1
ATOM 500 O O . ALA A 1 70 ? 11.604 -5.251 -8.780 1.00 97.50 70 ALA A O 1
ATOM 501 N N . SER A 1 71 ? 9.908 -6.054 -10.012 1.00 96.50 71 SER A N 1
ATOM 502 C CA . SER A 1 71 ? 10.745 -6.554 -11.108 1.00 96.50 71 SER A CA 1
ATOM 503 C C . SER A 1 71 ? 11.283 -5.418 -11.979 1.00 96.50 71 SER A C 1
ATOM 505 O O . SER A 1 71 ? 12.470 -5.405 -12.289 1.00 96.50 71 SER A O 1
ATOM 507 N N . PHE A 1 72 ? 10.446 -4.441 -12.335 1.00 95.38 72 PHE A N 1
ATOM 508 C CA . PHE A 1 72 ? 10.849 -3.288 -13.147 1.00 95.38 72 PHE A CA 1
ATOM 509 C C . PHE A 1 72 ? 11.804 -2.351 -12.406 1.00 95.38 72 PHE A C 1
ATOM 511 O O . PHE A 1 72 ? 12.681 -1.764 -13.030 1.00 95.38 72 PHE A O 1
ATOM 518 N N . ALA A 1 73 ? 11.717 -2.284 -11.077 1.00 96.50 73 ALA A N 1
ATOM 519 C CA . ALA A 1 73 ? 12.659 -1.552 -10.233 1.00 96.50 73 ALA A CA 1
ATOM 520 C C . ALA A 1 73 ? 14.123 -2.032 -10.357 1.00 96.50 73 ALA A C 1
ATOM 522 O O . ALA A 1 73 ? 15.025 -1.344 -9.889 1.00 96.50 73 ALA A O 1
ATOM 523 N N . LEU A 1 74 ? 14.380 -3.198 -10.969 1.00 95.31 74 LEU A N 1
ATOM 524 C CA . LEU A 1 74 ? 15.734 -3.689 -11.262 1.00 95.31 74 LEU A CA 1
ATOM 525 C C . LEU A 1 74 ? 16.338 -3.115 -12.548 1.00 95.31 74 LEU A C 1
ATOM 527 O O . LEU A 1 74 ? 17.526 -3.325 -12.799 1.00 95.31 74 LEU A O 1
ATOM 531 N N . LEU A 1 75 ? 15.542 -2.446 -13.385 1.00 93.88 75 LEU A N 1
ATOM 532 C CA . LEU A 1 75 ? 16.046 -1.894 -14.635 1.00 93.88 75 LEU A CA 1
ATOM 533 C C . LEU A 1 75 ? 17.073 -0.782 -14.351 1.00 93.88 75 LEU A C 1
ATOM 535 O O . LEU A 1 75 ? 16.862 0.045 -13.458 1.00 93.88 75 LEU A O 1
ATOM 539 N N . PRO A 1 76 ? 18.184 -0.728 -15.108 1.00 91.94 76 PRO A N 1
ATOM 540 C CA . PRO A 1 76 ? 19.154 0.350 -14.969 1.00 91.94 76 PRO A CA 1
ATOM 541 C C . PRO A 1 76 ? 18.501 1.720 -15.184 1.00 91.94 76 PRO A C 1
ATOM 543 O O . PRO A 1 76 ? 17.747 1.909 -16.134 1.00 91.94 76 PRO A O 1
ATOM 546 N N . GLY A 1 77 ? 18.821 2.681 -14.316 1.00 90.75 77 GLY A N 1
ATOM 547 C CA . GLY A 1 77 ? 18.362 4.068 -14.444 1.00 90.75 77 GLY A CA 1
ATOM 548 C C . GLY A 1 77 ? 17.017 4.386 -13.786 1.00 90.75 77 GLY A C 1
ATOM 549 O O . GLY A 1 77 ? 16.665 5.564 -13.725 1.00 90.75 77 GLY A O 1
ATOM 550 N N . VAL A 1 78 ? 16.296 3.400 -13.236 1.00 93.94 78 VAL A N 1
ATOM 551 C CA . VAL A 1 78 ? 15.058 3.663 -12.482 1.00 93.94 78 VAL A CA 1
ATOM 552 C C . VAL A 1 78 ? 15.375 4.490 -11.235 1.00 93.94 78 VAL A C 1
ATOM 554 O O . VAL A 1 78 ? 16.153 4.070 -10.383 1.00 93.94 78 VAL A O 1
ATOM 557 N N . GLN A 1 79 ? 14.754 5.666 -11.130 1.00 93.56 79 GLN A N 1
ATOM 558 C CA . GLN A 1 79 ? 14.965 6.599 -10.014 1.00 93.56 79 GLN A CA 1
ATOM 559 C C . GLN A 1 79 ? 13.977 6.377 -8.865 1.00 93.56 79 GLN A C 1
ATOM 561 O O . GLN A 1 79 ? 14.327 6.539 -7.699 1.00 93.56 79 GLN A O 1
ATOM 566 N N . ALA A 1 80 ? 12.738 6.000 -9.183 1.00 94.94 80 ALA A N 1
ATOM 567 C CA . ALA A 1 80 ? 11.670 5.804 -8.214 1.00 94.94 80 ALA A CA 1
ATOM 568 C C . ALA A 1 80 ? 10.589 4.870 -8.771 1.00 94.94 80 ALA A C 1
ATOM 570 O O . ALA A 1 80 ? 10.439 4.719 -9.983 1.00 94.94 80 ALA A O 1
ATOM 571 N N . VAL A 1 81 ? 9.805 4.280 -7.871 1.00 96.50 81 VAL A N 1
ATOM 572 C CA . VAL A 1 81 ? 8.561 3.574 -8.190 1.00 96.50 81 VAL A CA 1
ATOM 573 C C . VAL A 1 81 ? 7.394 4.385 -7.641 1.00 96.50 81 VAL A C 1
ATOM 575 O O . VAL A 1 81 ? 7.307 4.595 -6.430 1.00 96.50 81 VAL A O 1
ATOM 578 N N . ALA A 1 82 ? 6.501 4.827 -8.526 1.00 95.69 82 ALA A N 1
ATOM 579 C CA . ALA A 1 82 ? 5.296 5.561 -8.162 1.00 95.69 82 ALA A CA 1
ATOM 580 C C . ALA A 1 82 ? 4.109 4.607 -7.957 1.00 95.69 82 ALA A C 1
ATOM 582 O O . ALA A 1 82 ? 3.743 3.849 -8.860 1.00 95.69 82 ALA A O 1
ATOM 583 N N . TRP A 1 83 ? 3.471 4.669 -6.788 1.00 96.50 83 TRP A N 1
ATOM 584 C CA . TRP A 1 83 ? 2.250 3.929 -6.488 1.00 96.50 83 TRP A CA 1
ATOM 585 C C . TRP A 1 83 ? 1.062 4.881 -6.346 1.00 96.50 83 TRP A C 1
ATOM 587 O O . TRP A 1 83 ? 0.862 5.549 -5.331 1.00 96.50 83 TRP A O 1
ATOM 597 N N . HIS A 1 84 ? 0.256 4.939 -7.404 1.00 94.00 84 HIS A N 1
ATOM 598 C CA . HIS A 1 84 ? -0.758 5.974 -7.599 1.00 94.00 84 HIS A CA 1
ATOM 599 C C . HIS A 1 84 ? -1.833 6.005 -6.510 1.00 94.00 84 HIS A C 1
ATOM 601 O O . HIS A 1 84 ? -2.216 7.089 -6.080 1.00 94.00 84 HIS A O 1
ATOM 607 N N . SER A 1 85 ? -2.310 4.846 -6.034 1.00 94.00 85 SER A N 1
ATOM 608 C CA . SER A 1 85 ? -3.391 4.816 -5.036 1.00 94.00 85 SER A CA 1
ATOM 609 C C . SER A 1 85 ? -2.983 5.449 -3.710 1.00 94.00 85 SER A C 1
ATOM 611 O O . SER A 1 85 ? -3.829 6.015 -3.031 1.00 94.00 85 SER A O 1
ATOM 613 N N . ALA A 1 86 ? -1.697 5.375 -3.366 1.00 96.00 86 ALA A N 1
ATOM 614 C CA . ALA A 1 86 ? -1.135 5.969 -2.161 1.00 96.00 86 ALA A CA 1
ATOM 615 C C . ALA A 1 86 ? -0.492 7.340 -2.419 1.00 96.00 86 ALA A C 1
ATOM 617 O O . ALA A 1 86 ? 0.056 7.925 -1.492 1.00 96.00 86 ALA A O 1
ATOM 618 N N . ARG A 1 87 ? -0.485 7.823 -3.676 1.00 95.38 87 ARG A N 1
ATOM 619 C CA . ARG A 1 87 ? 0.307 8.979 -4.142 1.00 95.38 87 ARG A CA 1
ATOM 620 C C . ARG A 1 87 ? 1.744 8.961 -3.608 1.00 95.38 87 ARG A C 1
ATOM 622 O O . ARG A 1 87 ? 2.288 9.990 -3.205 1.00 95.38 87 ARG A O 1
ATOM 629 N N . SER A 1 88 ? 2.344 7.781 -3.554 1.00 95.44 88 SER A N 1
ATOM 630 C CA . SER A 1 88 ? 3.656 7.580 -2.956 1.00 95.44 88 SER A CA 1
ATOM 631 C C . SER A 1 88 ? 4.697 7.327 -4.031 1.00 95.44 88 SER A C 1
ATOM 633 O O . SER A 1 88 ? 4.430 6.658 -5.031 1.00 95.44 88 SER A O 1
ATOM 635 N N . TRP A 1 89 ? 5.906 7.824 -3.807 1.00 96.25 89 TRP A N 1
ATOM 636 C CA . TRP A 1 89 ? 7.095 7.370 -4.510 1.00 96.25 89 TRP A CA 1
ATOM 637 C C . TRP A 1 89 ? 7.999 6.633 -3.534 1.00 96.25 89 TRP A C 1
ATOM 639 O O . TRP A 1 89 ? 8.180 7.040 -2.387 1.00 96.25 89 TRP A O 1
ATOM 649 N N . SER A 1 90 ? 8.572 5.533 -3.996 1.00 96.88 90 SER A N 1
ATOM 650 C CA . SER A 1 90 ? 9.527 4.734 -3.236 1.00 96.88 90 SER A CA 1
ATOM 651 C C . SER A 1 90 ? 10.835 4.609 -4.001 1.00 96.88 90 SER A C 1
ATOM 653 O O . SER A 1 90 ? 10.816 4.513 -5.230 1.00 96.88 90 SER A O 1
ATOM 655 N N . SER A 1 91 ? 11.968 4.558 -3.300 1.00 96.31 91 SER A N 1
ATOM 656 C CA . SER A 1 91 ? 13.220 4.193 -3.959 1.00 96.31 91 SER A CA 1
ATOM 657 C C . SER A 1 91 ? 13.125 2.760 -4.487 1.00 96.31 91 SER A C 1
ATOM 659 O O . SER A 1 91 ? 12.409 1.938 -3.897 1.00 96.31 91 SER A O 1
ATOM 661 N N . PRO A 1 92 ? 13.828 2.433 -5.586 1.00 96.94 92 PRO A N 1
ATOM 662 C CA . PRO A 1 92 ? 13.748 1.105 -6.191 1.00 96.94 92 PRO A CA 1
ATOM 663 C C . PRO A 1 92 ? 14.071 -0.012 -5.192 1.00 96.94 92 PRO A C 1
ATOM 665 O O . PRO A 1 92 ? 13.363 -1.017 -5.125 1.00 96.94 92 PRO A O 1
ATOM 668 N N . GLU A 1 93 ? 15.098 0.193 -4.360 1.00 96.56 93 GLU A N 1
ATOM 669 C CA . GLU A 1 93 ? 15.506 -0.757 -3.324 1.00 96.56 93 GLU A CA 1
ATOM 670 C C . GLU A 1 93 ? 14.440 -0.918 -2.232 1.00 96.56 93 GLU A C 1
ATOM 672 O O . GLU A 1 93 ? 14.058 -2.051 -1.917 1.00 96.56 93 GLU A O 1
ATOM 677 N N . HIS A 1 94 ? 13.925 0.194 -1.686 1.00 96.56 94 HIS A N 1
ATOM 678 C CA . HIS A 1 94 ? 12.888 0.168 -0.649 1.00 96.56 94 HIS A CA 1
ATOM 679 C C . HIS A 1 94 ? 11.646 -0.569 -1.149 1.00 96.56 94 HIS A C 1
ATOM 681 O O . HIS A 1 94 ? 11.247 -1.570 -0.551 1.00 96.56 94 HIS A O 1
ATOM 687 N N . PHE A 1 95 ? 11.104 -0.142 -2.296 1.00 97.94 95 PHE A N 1
ATOM 688 C CA . PHE A 1 95 ? 9.909 -0.731 -2.899 1.00 97.94 95 PHE A CA 1
ATOM 689 C C . PHE A 1 95 ? 10.078 -2.233 -3.114 1.00 97.94 95 PHE A C 1
ATOM 691 O O . PHE A 1 95 ? 9.275 -3.036 -2.634 1.00 97.94 95 PHE A O 1
ATOM 698 N N . ARG A 1 96 ? 11.162 -2.623 -3.793 1.00 97.75 96 ARG A N 1
ATOM 699 C CA . ARG A 1 96 ? 11.430 -4.019 -4.123 1.00 97.75 96 ARG A CA 1
ATOM 700 C C . ARG A 1 96 ? 11.566 -4.870 -2.866 1.00 97.75 96 ARG A C 1
ATOM 702 O O . ARG A 1 96 ? 10.956 -5.933 -2.788 1.00 97.75 96 ARG A O 1
ATOM 709 N N . SER A 1 97 ? 12.349 -4.424 -1.884 1.00 97.12 97 SER A N 1
ATOM 710 C CA . SER A 1 97 ? 12.602 -5.219 -0.679 1.00 97.12 97 SER A CA 1
ATOM 711 C C . SER A 1 97 ? 11.338 -5.439 0.157 1.00 97.12 97 SER A C 1
ATOM 713 O O . SER A 1 97 ? 11.176 -6.508 0.747 1.00 97.12 97 SER A O 1
ATOM 715 N N . SER A 1 98 ? 10.448 -4.447 0.216 1.00 97.00 98 SER A N 1
ATOM 716 C CA . SER A 1 98 ? 9.201 -4.518 0.976 1.00 97.00 98 SER A CA 1
ATOM 717 C C . SER A 1 98 ? 8.142 -5.345 0.251 1.00 97.00 98 SER A C 1
ATOM 719 O O . SER A 1 98 ? 7.484 -6.175 0.874 1.00 97.00 98 SER A O 1
ATOM 721 N N . VAL A 1 99 ? 8.009 -5.178 -1.068 1.00 98.00 99 VAL A N 1
ATOM 722 C CA . VAL A 1 99 ? 7.043 -5.932 -1.876 1.00 98.00 99 VAL A CA 1
ATOM 723 C C . VAL A 1 99 ? 7.402 -7.412 -1.958 1.00 98.00 99 VAL A C 1
ATOM 725 O O . VAL A 1 99 ? 6.523 -8.245 -1.758 1.00 98.00 99 VAL A O 1
ATOM 728 N N . LEU A 1 100 ? 8.668 -7.762 -2.210 1.00 97.19 100 LEU A N 1
ATOM 729 C CA . LEU A 1 100 ? 9.067 -9.171 -2.306 1.00 97.19 100 LEU A CA 1
ATOM 730 C C . LEU A 1 100 ? 8.866 -9.901 -0.975 1.00 97.19 100 LEU A C 1
ATOM 732 O O . LEU A 1 100 ? 8.276 -10.974 -0.960 1.00 97.19 100 LEU A O 1
ATOM 736 N N . ARG A 1 101 ? 9.227 -9.268 0.152 1.00 97.25 101 ARG A N 1
ATOM 737 C CA . ARG A 1 101 ? 8.945 -9.820 1.487 1.00 97.25 101 ARG A CA 1
ATOM 738 C C . ARG A 1 101 ? 7.460 -10.090 1.707 1.00 97.25 101 ARG A C 1
ATOM 740 O O . ARG A 1 101 ? 7.117 -11.102 2.303 1.00 97.25 101 ARG A O 1
ATOM 747 N N . TRP A 1 102 ? 6.585 -9.201 1.246 1.00 97.19 102 TRP A N 1
ATOM 748 C CA . TRP A 1 102 ? 5.140 -9.391 1.359 1.00 97.19 102 TRP A CA 1
ATOM 749 C C . TRP A 1 102 ? 4.611 -10.511 0.459 1.00 97.19 102 TRP A C 1
ATOM 751 O O . TRP A 1 102 ? 3.773 -11.302 0.890 1.00 97.19 102 TRP A O 1
ATOM 761 N N . ILE A 1 103 ? 5.103 -10.601 -0.779 1.00 95.25 103 ILE A N 1
ATOM 762 C CA . ILE A 1 103 ? 4.745 -11.681 -1.709 1.00 95.25 103 ILE A CA 1
ATOM 763 C C . ILE A 1 103 ? 5.171 -13.046 -1.148 1.00 95.25 103 ILE A C 1
ATOM 765 O O . ILE A 1 103 ? 4.416 -14.007 -1.281 1.00 95.25 103 ILE A O 1
ATOM 769 N N . ASP A 1 104 ? 6.298 -13.104 -0.435 1.00 95.56 104 ASP A N 1
ATOM 770 C CA . ASP A 1 104 ? 6.796 -14.302 0.254 1.00 95.56 104 ASP A CA 1
ATOM 771 C C . ASP A 1 104 ? 6.052 -14.619 1.573 1.00 95.56 104 ASP A C 1
ATOM 773 O O . ASP A 1 104 ? 6.477 -15.479 2.344 1.00 95.56 104 ASP A O 1
ATOM 777 N N . GLY A 1 105 ? 4.930 -13.944 1.851 1.00 94.25 105 GLY A N 1
ATOM 778 C CA . GLY A 1 105 ? 4.087 -14.183 3.029 1.00 94.25 105 GLY A CA 1
ATOM 779 C C . GLY A 1 105 ? 4.403 -13.300 4.239 1.00 94.25 105 GLY A C 1
ATOM 780 O O . GLY A 1 105 ? 3.895 -13.549 5.328 1.00 94.25 105 GLY A O 1
ATOM 781 N N . GLY A 1 106 ? 5.241 -12.276 4.073 1.00 95.62 106 GLY A N 1
ATOM 782 C CA . GLY A 1 106 ? 5.524 -11.281 5.103 1.00 95.62 106 GLY A CA 1
ATOM 783 C C . GLY A 1 106 ? 4.430 -10.219 5.269 1.00 95.62 106 GLY A C 1
ATOM 784 O O . GLY A 1 106 ? 3.336 -10.298 4.716 1.00 95.62 106 GLY A O 1
ATOM 785 N N . VAL A 1 107 ? 4.760 -9.172 6.028 1.00 95.44 107 VAL A N 1
ATOM 786 C CA . VAL A 1 107 ? 3.847 -8.066 6.364 1.00 95.44 107 VAL A CA 1
ATOM 787 C C . VAL A 1 107 ? 3.542 -7.197 5.140 1.00 95.44 107 VAL A C 1
ATOM 789 O O . VAL A 1 107 ? 4.420 -6.934 4.318 1.00 95.44 107 VAL A O 1
ATOM 792 N N . PHE A 1 108 ? 2.305 -6.700 5.046 1.00 97.12 108 PHE A N 1
ATOM 793 C CA . PHE A 1 108 ? 1.896 -5.735 4.019 1.00 97.12 108 PHE A CA 1
ATOM 794 C C . PHE A 1 108 ? 2.778 -4.464 4.036 1.00 97.12 108 PHE A C 1
ATOM 796 O O . PHE A 1 108 ? 2.994 -3.885 5.107 1.00 97.12 108 PHE A O 1
ATOM 803 N N . PRO A 1 109 ? 3.263 -3.970 2.879 1.00 96.06 109 PRO A N 1
ATOM 804 C CA . PRO A 1 109 ? 4.149 -2.808 2.800 1.00 96.06 109 PRO A CA 1
ATOM 805 C C . PRO A 1 109 ? 3.355 -1.494 2.904 1.00 96.06 109 PRO A C 1
ATOM 807 O O . PRO A 1 109 ? 3.247 -0.721 1.949 1.00 96.06 109 PRO A O 1
ATOM 810 N N . GLY A 1 110 ? 2.808 -1.233 4.094 1.00 90.38 110 GLY A N 1
ATOM 811 C CA . GLY A 1 110 ? 1.952 -0.077 4.384 1.00 90.38 110 GLY A CA 1
ATOM 812 C C . GLY A 1 110 ? 2.632 1.294 4.285 1.00 90.38 110 GLY A C 1
ATOM 813 O O . GLY A 1 110 ? 1.947 2.302 4.383 1.00 90.38 110 GLY A O 1
ATOM 814 N N . LEU A 1 111 ? 3.953 1.334 4.082 1.00 90.81 111 LEU A N 1
ATOM 815 C CA . LEU A 1 111 ? 4.734 2.530 3.753 1.00 90.81 111 LEU A CA 1
ATOM 816 C C . LEU A 1 111 ? 5.351 2.341 2.363 1.00 90.81 111 LEU A C 1
ATOM 818 O O . LEU A 1 111 ? 6.485 1.871 2.222 1.00 90.81 111 LEU A O 1
ATOM 822 N N . GLY A 1 112 ? 4.549 2.612 1.339 1.00 93.56 112 GLY A N 1
ATOM 823 C CA . GLY A 1 112 ? 4.880 2.351 -0.058 1.00 93.56 112 GLY A CA 1
ATOM 824 C C . GLY A 1 112 ? 3.625 2.045 -0.866 1.00 93.56 112 GLY A C 1
ATOM 825 O O . GLY A 1 112 ? 3.267 2.829 -1.735 1.00 93.56 112 GLY A O 1
ATOM 826 N N . LEU A 1 113 ? 2.920 0.951 -0.552 1.00 97.12 113 LEU A N 1
ATOM 827 C CA . LEU A 1 113 ? 1.647 0.610 -1.215 1.00 97.12 113 LEU A CA 1
ATOM 828 C C . LEU A 1 113 ? 0.426 1.287 -0.576 1.00 97.12 113 LEU A C 1
ATOM 830 O O . LEU A 1 113 ? -0.625 1.394 -1.205 1.00 97.12 113 LEU A O 1
ATOM 834 N N . ALA A 1 114 ? 0.592 1.759 0.655 1.00 97.38 114 ALA A N 1
ATOM 835 C CA . ALA A 1 114 ? -0.260 2.732 1.318 1.00 97.38 114 ALA A CA 1
ATOM 836 C C . ALA A 1 114 ? 0.632 3.844 1.898 1.00 97.38 114 ALA A C 1
ATOM 838 O O . ALA A 1 114 ? 1.869 3.761 1.852 1.00 97.38 114 ALA A O 1
ATOM 839 N N . ALA A 1 115 ? 0.006 4.883 2.432 1.00 96.62 115 ALA A N 1
ATOM 840 C CA . ALA A 1 115 ? 0.663 5.935 3.190 1.00 96.62 115 ALA A CA 1
ATOM 841 C C . ALA A 1 115 ? -0.162 6.304 4.424 1.00 96.62 115 ALA A C 1
ATOM 843 O O . ALA A 1 115 ? -1.331 5.939 4.524 1.00 96.62 115 ALA A O 1
ATOM 844 N N . LEU A 1 116 ? 0.453 7.028 5.358 1.00 97.06 116 LEU A N 1
ATOM 845 C CA . LEU A 1 116 ? -0.206 7.570 6.542 1.00 97.06 116 LEU A CA 1
ATOM 846 C C . LEU A 1 116 ? -0.047 9.083 6.554 1.00 97.06 116 LEU A C 1
ATOM 848 O O . LEU A 1 116 ? 1.062 9.591 6.394 1.00 97.06 116 LEU A O 1
ATOM 852 N N . LEU A 1 117 ? -1.144 9.795 6.788 1.00 94.88 117 LEU A N 1
ATOM 853 C CA . LEU A 1 117 ? -1.161 11.246 6.878 1.00 94.88 117 LEU A CA 1
ATOM 854 C C . LEU A 1 117 ? -1.765 11.712 8.207 1.00 94.88 117 LEU A C 1
ATOM 856 O O . LEU A 1 117 ? -2.767 11.154 8.661 1.00 94.88 117 LEU A O 1
ATOM 860 N N . PRO A 1 118 ? -1.183 12.745 8.838 1.00 95.50 118 PRO A N 1
ATOM 861 C CA . PRO A 1 118 ? -1.815 13.399 9.969 1.00 95.50 118 PRO A CA 1
ATOM 862 C C . PRO A 1 118 ? -3.068 14.151 9.510 1.00 95.50 118 PRO A C 1
ATOM 864 O O . PRO A 1 118 ? -3.105 14.733 8.423 1.00 95.50 118 PRO A O 1
ATOM 867 N N . LEU A 1 119 ? -4.080 14.170 10.368 1.00 96.44 119 LEU A N 1
ATOM 868 C CA . LEU A 1 119 ? -5.316 14.914 10.170 1.00 96.44 119 LEU A CA 1
ATOM 869 C C . LEU A 1 119 ? -5.320 16.205 10.993 1.00 96.44 119 LEU A C 1
ATOM 871 O O . LEU A 1 119 ? -4.563 16.364 11.951 1.00 96.44 119 LEU A O 1
ATOM 875 N N . GLN A 1 120 ? -6.193 17.142 10.617 1.00 94.81 120 GLN A N 1
ATOM 876 C CA . GLN A 1 120 ? -6.315 18.435 11.301 1.00 94.81 120 GLN A CA 1
ATOM 877 C C . GLN A 1 120 ? -6.834 18.309 12.740 1.00 94.81 120 GLN A C 1
ATOM 879 O O . GLN A 1 120 ? -6.503 19.138 13.581 1.00 94.81 120 GLN A O 1
ATOM 884 N N . ASP A 1 121 ? -7.618 17.270 13.028 1.00 95.00 121 ASP A N 1
ATOM 885 C CA . ASP A 1 121 ? -8.145 16.961 14.362 1.00 95.00 121 ASP A CA 1
ATOM 886 C C . ASP A 1 121 ? -7.111 16.288 15.285 1.00 95.00 121 ASP A C 1
ATOM 888 O O . ASP A 1 121 ? -7.413 15.992 16.438 1.00 95.00 121 ASP A O 1
ATOM 892 N N . GLY A 1 122 ? -5.887 16.058 14.797 1.00 95.69 122 GLY A N 1
ATOM 893 C CA . GLY A 1 122 ? -4.831 15.343 15.512 1.00 95.69 122 GLY A CA 1
ATOM 894 C C . GLY A 1 122 ? -4.854 13.828 15.304 1.00 95.69 122 GLY A C 1
ATOM 895 O O . GLY A 1 122 ? -3.976 13.143 15.823 1.00 95.69 122 GLY A O 1
ATOM 896 N N . GLY A 1 123 ? -5.816 13.302 14.540 1.00 97.44 123 GLY A N 1
ATOM 897 C CA . GLY A 1 123 ? -5.863 11.905 14.126 1.00 97.44 123 GLY A CA 1
ATOM 898 C C . GLY A 1 123 ? -4.852 11.567 13.030 1.00 97.44 123 GLY A C 1
ATOM 899 O O . GLY A 1 123 ? -4.034 12.387 12.600 1.00 97.44 123 GLY A O 1
ATOM 900 N N . MET A 1 124 ? -4.929 10.332 12.543 1.00 97.88 124 MET A N 1
ATOM 901 C CA . MET A 1 124 ? -4.115 9.840 11.431 1.00 97.88 124 MET A CA 1
ATOM 902 C C . MET A 1 124 ? -4.983 9.011 10.491 1.00 97.88 124 MET A C 1
ATOM 904 O O . MET A 1 124 ? -5.772 8.201 10.962 1.00 97.88 124 MET A O 1
ATOM 908 N N . ALA A 1 125 ? -4.839 9.181 9.181 1.00 97.94 125 ALA A N 1
ATOM 909 C CA . ALA A 1 125 ? -5.555 8.382 8.189 1.00 97.94 125 ALA A CA 1
ATOM 910 C C . ALA A 1 125 ? -4.590 7.669 7.249 1.00 97.94 125 ALA A C 1
ATOM 912 O O . ALA A 1 125 ? -3.480 8.155 7.016 1.00 97.94 125 ALA A O 1
ATOM 913 N N . SER A 1 126 ? -5.023 6.540 6.694 1.00 98.31 126 SER A N 1
ATOM 914 C CA . SER A 1 126 ? -4.348 5.948 5.550 1.00 98.31 126 SER A CA 1
ATOM 915 C C . SER A 1 126 ? -4.753 6.608 4.239 1.00 98.31 126 SER A C 1
ATOM 917 O O . SER A 1 126 ? -5.821 7.208 4.110 1.00 98.31 126 SER A O 1
ATOM 919 N N . GLU A 1 127 ? -3.878 6.456 3.256 1.00 97.62 127 GLU A N 1
ATOM 920 C CA . GLU A 1 127 ? -4.145 6.763 1.863 1.00 97.62 127 GLU A CA 1
ATOM 921 C C . GLU A 1 127 ? -3.693 5.588 0.990 1.00 97.62 127 GLU A C 1
ATOM 923 O O . GLU A 1 127 ? -2.547 5.137 1.072 1.00 97.62 127 GLU A O 1
ATOM 928 N N . GLY A 1 128 ? -4.602 5.080 0.158 1.00 96.12 128 GLY A N 1
ATOM 929 C CA . GLY A 1 128 ? -4.337 4.006 -0.795 1.00 96.12 128 GLY A CA 1
ATOM 930 C C . GLY A 1 128 ? -4.590 2.597 -0.268 1.00 96.12 128 GLY A C 1
ATOM 931 O O . GLY A 1 128 ? -4.519 1.654 -1.062 1.00 96.12 128 GLY A O 1
ATOM 932 N N . LEU A 1 129 ? -4.940 2.433 1.014 1.00 97.06 129 LEU A N 1
ATOM 933 C CA . LEU A 1 129 ? -5.305 1.134 1.591 1.00 97.06 129 LEU A CA 1
ATOM 934 C C . LEU A 1 129 ? -6.576 0.576 0.942 1.00 97.06 129 LEU A C 1
ATOM 936 O O . LEU A 1 129 ? -6.691 -0.633 0.731 1.00 97.06 129 LEU A O 1
ATOM 940 N N . SER A 1 130 ? -7.487 1.465 0.544 1.00 95.88 130 SER A N 1
ATOM 941 C CA . SER A 1 130 ? -8.752 1.108 -0.097 1.00 95.88 130 SER A CA 1
ATOM 942 C C . SER A 1 130 ? -8.588 0.323 -1.401 1.00 95.88 130 SER A C 1
ATOM 944 O O . SER A 1 130 ? -9.501 -0.409 -1.778 1.00 95.88 130 SER A O 1
ATOM 946 N N . LEU A 1 131 ? -7.424 0.386 -2.063 1.00 94.31 131 LEU A N 1
ATOM 947 C CA . LEU A 1 131 ? -7.116 -0.475 -3.210 1.00 94.31 131 LEU A CA 1
ATOM 948 C C . LEU A 1 131 ? -7.130 -1.968 -2.837 1.00 94.31 131 LEU A C 1
ATOM 950 O O . LEU A 1 131 ? -7.484 -2.799 -3.670 1.00 94.31 131 LEU A O 1
ATOM 954 N N . PHE A 1 132 ? -6.741 -2.300 -1.605 1.00 94.62 132 PHE A N 1
ATOM 955 C CA . PHE A 1 132 ? -6.569 -3.673 -1.128 1.00 94.62 132 PHE A CA 1
ATOM 956 C C . PHE A 1 132 ? -7.765 -4.179 -0.323 1.00 94.62 132 PHE A C 1
ATOM 958 O O . PHE A 1 132 ? -8.052 -5.373 -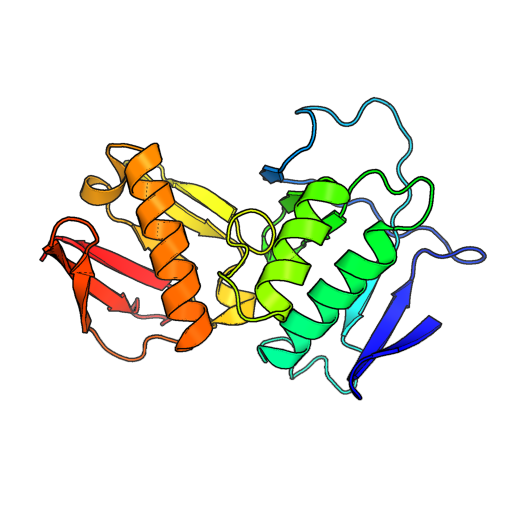0.338 1.00 94.62 132 PHE A O 1
ATOM 965 N N . THR A 1 133 ? -8.449 -3.283 0.387 1.00 94.38 133 THR A N 1
ATOM 966 C CA . THR A 1 133 ? -9.483 -3.641 1.372 1.00 94.38 133 THR A CA 1
ATOM 967 C C . THR A 1 133 ? -10.850 -3.045 1.038 1.00 94.38 133 THR A C 1
ATOM 969 O O . THR A 1 133 ? -11.842 -3.409 1.654 1.00 94.38 133 THR A O 1
ATOM 972 N N . GLY A 1 134 ? -10.927 -2.100 0.095 1.00 94.31 134 GLY A N 1
ATOM 973 C CA . GLY A 1 134 ? -12.109 -1.264 -0.128 1.00 94.31 134 GLY A CA 1
ATOM 974 C C . GLY A 1 134 ? -12.309 -0.157 0.915 1.00 94.31 134 GLY A C 1
ATOM 975 O O . GLY A 1 134 ? -13.248 0.625 0.775 1.00 94.31 134 GLY A O 1
ATOM 976 N N . GLN A 1 135 ? -11.444 -0.068 1.932 1.00 96.75 135 GLN A N 1
ATOM 977 C CA . GLN A 1 135 ? -11.551 0.870 3.049 1.00 96.75 135 GLN A CA 1
ATOM 978 C C . GLN A 1 135 ? -10.207 1.524 3.388 1.00 96.75 135 GLN A C 1
ATOM 980 O O . GLN A 1 135 ? -9.164 0.874 3.402 1.00 96.75 135 GLN A O 1
ATOM 985 N N . GLU A 1 136 ? -10.228 2.810 3.714 1.00 98.00 136 GLU A N 1
ATOM 986 C CA . GLU A 1 136 ? -9.127 3.443 4.443 1.00 98.00 136 GLU A CA 1
ATOM 987 C C . GLU A 1 136 ? -9.286 3.199 5.951 1.00 98.00 136 GLU A C 1
ATOM 989 O O . GLU A 1 136 ? -10.358 2.827 6.424 1.00 98.00 136 GLU A O 1
ATOM 994 N N . ILE A 1 137 ? -8.229 3.423 6.723 1.00 97.88 137 ILE A N 1
ATOM 995 C CA . ILE A 1 137 ? -8.262 3.423 8.186 1.00 97.88 137 ILE A CA 1
ATOM 996 C C . ILE A 1 137 ? -8.085 4.847 8.710 1.00 97.88 137 ILE A C 1
ATOM 998 O O . ILE A 1 137 ? -7.289 5.613 8.165 1.00 97.88 137 ILE A O 1
ATOM 1002 N N . ARG A 1 138 ? -8.795 5.199 9.785 1.00 98.44 138 ARG A N 1
ATOM 1003 C CA . ARG A 1 138 ? -8.610 6.454 10.517 1.00 98.44 138 ARG A CA 1
ATOM 1004 C C . ARG A 1 138 ? -8.446 6.187 12.009 1.00 98.44 138 ARG A C 1
ATOM 1006 O O . ARG A 1 138 ? -9.345 5.667 12.658 1.00 98.44 138 ARG A O 1
ATOM 1013 N N . LEU A 1 139 ? -7.295 6.561 12.555 1.00 98.12 139 LEU A N 1
ATOM 1014 C CA . LEU A 1 139 ? -7.030 6.556 13.987 1.00 98.12 139 LEU A CA 1
ATOM 1015 C C . LEU A 1 139 ? -7.547 7.844 14.627 1.00 98.12 139 LEU A C 1
ATOM 1017 O O . LEU A 1 139 ? -7.224 8.945 14.168 1.00 98.12 139 LEU A O 1
ATOM 1021 N N . ALA A 1 140 ? -8.274 7.694 15.733 1.00 97.56 140 ALA A N 1
ATOM 1022 C CA . ALA A 1 140 ? -8.661 8.800 16.594 1.00 97.56 140 ALA A CA 1
ATOM 1023 C C . ALA A 1 140 ? -7.425 9.547 17.145 1.00 97.56 140 ALA A C 1
ATOM 1025 O O . ALA A 1 140 ? -6.373 8.927 17.349 1.00 97.56 140 ALA A O 1
ATOM 1026 N N . PRO A 1 141 ? -7.543 10.851 17.466 1.00 97.25 141 PRO A N 1
ATOM 1027 C CA . PRO A 1 141 ? -6.425 11.661 17.968 1.00 97.25 141 PRO A CA 1
ATOM 1028 C C . PRO A 1 141 ? -5.719 11.063 19.191 1.00 97.25 141 PRO A C 1
ATOM 1030 O O . PRO A 1 141 ? -4.507 11.168 19.344 1.00 97.25 141 PRO A O 1
ATOM 1033 N N . GLU A 1 142 ? -6.469 10.367 20.042 1.00 94.88 142 GLU A N 1
ATOM 1034 C CA . GLU A 1 142 ? -5.970 9.707 21.251 1.00 94.88 142 GLU A CA 1
ATOM 1035 C C . GLU A 1 142 ? -4.918 8.629 20.940 1.00 94.88 142 GLU A C 1
ATOM 1037 O O . GLU A 1 142 ? -3.926 8.493 21.659 1.00 94.88 142 GLU A O 1
ATOM 1042 N N . LEU A 1 143 ? -5.127 7.888 19.846 1.00 95.25 143 LEU A N 1
ATOM 1043 C CA . LEU A 1 143 ? -4.240 6.831 19.352 1.00 95.25 143 LEU A CA 1
ATOM 1044 C C . LEU A 1 143 ? -3.076 7.385 18.519 1.00 95.25 143 LEU A C 1
ATOM 1046 O O . LEU A 1 143 ? -2.062 6.712 18.354 1.00 95.25 143 LEU A O 1
ATOM 1050 N N . ALA A 1 144 ? -3.217 8.602 17.993 1.00 95.44 144 ALA A N 1
ATOM 1051 C CA . ALA A 1 144 ? -2.214 9.279 17.171 1.00 95.44 144 ALA A CA 1
ATOM 1052 C C . ALA A 1 144 ? -1.403 10.342 17.941 1.00 95.44 144 ALA A C 1
ATOM 1054 O O . ALA A 1 144 ? -0.565 11.025 17.348 1.00 95.44 144 ALA A O 1
ATOM 1055 N N . SER A 1 145 ? -1.630 10.469 19.254 1.00 93.19 145 SER A N 1
ATOM 1056 C CA . SER A 1 145 ? -0.987 11.466 20.119 1.00 93.19 145 SER A CA 1
ATOM 1057 C C . SER A 1 145 ? 0.543 11.345 20.123 1.00 93.19 145 SER A C 1
ATOM 1059 O O . SER A 1 145 ? 1.240 12.344 19.933 1.00 93.19 145 SER A O 1
ATOM 1061 N N . ASP A 1 146 ? 1.073 10.122 20.228 1.00 94.00 146 ASP A N 1
ATOM 1062 C CA . ASP A 1 146 ? 2.435 9.793 19.799 1.00 94.00 146 ASP A CA 1
ATOM 1063 C C . ASP A 1 146 ? 2.400 9.343 18.333 1.00 94.00 146 ASP A C 1
ATOM 1065 O O . ASP A 1 146 ? 1.964 8.238 18.005 1.00 94.00 146 ASP A O 1
ATOM 1069 N N . ARG A 1 147 ? 2.909 10.196 17.435 1.00 92.44 147 ARG A N 1
ATOM 1070 C CA . ARG A 1 147 ? 2.912 9.931 15.988 1.00 92.44 147 ARG A CA 1
ATOM 1071 C C . ARG A 1 147 ? 3.617 8.634 15.608 1.00 92.44 147 ARG A C 1
ATOM 1073 O O . ARG A 1 147 ? 3.211 7.988 14.645 1.00 92.44 147 ARG A O 1
ATOM 1080 N N . ARG A 1 148 ? 4.685 8.257 16.315 1.00 93.88 148 ARG A N 1
ATOM 1081 C CA . ARG A 1 148 ? 5.444 7.042 16.005 1.00 93.88 148 ARG A CA 1
ATOM 1082 C C . ARG A 1 148 ? 4.647 5.810 16.409 1.00 93.88 148 ARG A C 1
ATOM 1084 O O . ARG A 1 148 ? 4.557 4.875 15.616 1.00 93.88 148 ARG A O 1
ATOM 1091 N N . GLN A 1 149 ? 4.075 5.816 17.610 1.00 93.38 149 GLN A N 1
ATOM 1092 C CA . GLN A 1 149 ? 3.241 4.711 18.089 1.00 93.38 149 GLN A CA 1
ATOM 1093 C C . GLN A 1 149 ? 1.967 4.580 17.251 1.00 93.38 149 GLN A C 1
ATOM 1095 O O . GLN A 1 149 ? 1.664 3.487 16.778 1.00 93.38 149 GLN A O 1
ATOM 1100 N N . GLY A 1 150 ? 1.296 5.696 16.953 1.00 95.19 150 GLY A N 1
ATOM 1101 C CA . GLY A 1 150 ? 0.130 5.728 16.071 1.00 95.19 150 GLY A CA 1
ATOM 1102 C C . GLY A 1 150 ? 0.439 5.178 14.678 1.00 95.19 150 GLY A C 1
ATOM 1103 O O . GLY A 1 150 ? -0.304 4.345 14.168 1.00 95.19 150 GLY A O 1
ATOM 1104 N N . ALA A 1 151 ? 1.582 5.542 14.085 1.00 95.44 151 ALA A N 1
ATOM 1105 C CA . ALA A 1 151 ? 1.993 4.987 12.796 1.00 95.44 151 ALA A CA 1
ATOM 1106 C C . ALA A 1 151 ? 2.285 3.478 12.863 1.00 95.44 151 ALA A C 1
ATOM 1108 O O . ALA A 1 151 ? 1.912 2.734 11.956 1.00 95.44 151 ALA A O 1
ATOM 1109 N N . GLN A 1 152 ? 2.920 2.999 13.937 1.00 94.94 152 GLN A N 1
ATOM 1110 C CA . GLN A 1 152 ? 3.160 1.566 14.142 1.00 94.94 152 GLN A CA 1
ATOM 1111 C C . GLN A 1 152 ? 1.853 0.786 14.307 1.00 94.94 152 GLN A C 1
ATOM 1113 O O . GLN A 1 152 ? 1.711 -0.287 13.718 1.00 94.94 152 GLN A O 1
ATOM 1118 N N . LEU A 1 153 ? 0.899 1.330 15.067 1.00 95.81 153 LEU A N 1
ATOM 1119 C CA . LEU A 1 153 ? -0.439 0.768 15.206 1.00 95.81 153 LEU A CA 1
ATOM 1120 C C . LEU A 1 153 ? -1.149 0.730 13.850 1.00 95.81 153 LEU A C 1
ATOM 1122 O O . LEU A 1 153 ? -1.604 -0.332 13.432 1.00 95.81 153 LEU A O 1
ATOM 1126 N N . ALA A 1 154 ? -1.174 1.849 13.125 1.00 96.69 154 ALA A N 1
ATOM 1127 C CA . ALA A 1 154 ? -1.807 1.934 11.817 1.00 96.69 154 ALA A CA 1
ATOM 1128 C C . ALA A 1 154 ? -1.212 0.924 10.825 1.00 96.69 154 ALA A C 1
ATOM 1130 O O . ALA A 1 154 ? -1.966 0.220 10.167 1.00 96.69 154 ALA A O 1
ATOM 1131 N N . VAL A 1 155 ? 0.116 0.768 10.753 1.00 95.75 155 VAL A N 1
ATOM 1132 C CA . VAL A 1 155 ? 0.755 -0.234 9.873 1.00 95.75 155 VAL A CA 1
ATOM 1133 C C . VAL A 1 155 ? 0.337 -1.663 10.220 1.00 95.75 155 VAL A C 1
ATOM 1135 O O . VAL A 1 155 ? 0.075 -2.456 9.314 1.00 95.75 155 VAL A O 1
ATOM 1138 N N . ARG A 1 156 ? 0.220 -1.996 11.509 1.00 95.31 156 ARG A N 1
ATOM 1139 C CA . ARG A 1 156 ? -0.270 -3.315 11.941 1.00 95.31 156 ARG A CA 1
ATOM 1140 C C . ARG A 1 156 ? -1.732 -3.528 11.560 1.00 95.31 156 ARG A C 1
ATOM 1142 O O . ARG A 1 156 ? -2.068 -4.586 11.038 1.00 95.31 156 ARG A O 1
ATOM 1149 N N . LEU A 1 157 ? -2.579 -2.523 11.770 1.00 96.50 157 LEU A N 1
ATOM 1150 C CA . LEU A 1 157 ? -3.996 -2.589 11.411 1.00 96.50 157 LEU A CA 1
ATOM 1151 C C . LEU A 1 157 ? -4.203 -2.649 9.895 1.00 96.50 157 LEU A C 1
ATOM 1153 O O . LEU A 1 157 ? -5.052 -3.403 9.434 1.00 96.50 157 LEU A O 1
ATOM 1157 N N . MET A 1 158 ? -3.394 -1.930 9.110 1.00 96.94 158 MET A N 1
ATOM 1158 C CA . MET A 1 158 ? -3.381 -2.039 7.649 1.00 96.94 158 MET A CA 1
ATOM 1159 C C . MET A 1 158 ? -3.064 -3.469 7.213 1.00 96.94 158 MET A C 1
ATOM 1161 O O . MET A 1 158 ? -3.772 -4.022 6.379 1.00 96.94 158 MET A O 1
ATOM 1165 N N . HIS A 1 159 ? -2.031 -4.088 7.792 1.00 96.38 159 HIS A N 1
ATOM 1166 C CA . HIS A 1 159 ? -1.701 -5.480 7.496 1.00 96.38 159 HIS A CA 1
ATOM 1167 C C . HIS A 1 159 ? -2.849 -6.430 7.844 1.00 96.38 159 HIS A C 1
ATOM 1169 O O . HIS A 1 159 ? -3.256 -7.209 6.985 1.00 96.38 159 HIS A O 1
ATOM 1175 N N . TRP A 1 160 ? -3.405 -6.309 9.050 1.00 95.12 160 TRP A N 1
ATOM 1176 C CA . TRP A 1 160 ? -4.545 -7.109 9.494 1.00 95.12 160 TRP A CA 1
ATOM 1177 C C . TRP A 1 160 ? -5.757 -6.962 8.563 1.00 95.12 160 TRP A C 1
ATOM 1179 O O . TRP A 1 160 ? -6.359 -7.957 8.164 1.00 95.12 160 TRP A O 1
ATOM 1189 N N . LEU A 1 161 ? -6.081 -5.734 8.145 1.00 95.44 161 LEU A N 1
ATOM 1190 C CA . LEU A 1 161 ? -7.202 -5.471 7.243 1.00 95.44 161 LEU A CA 1
ATOM 1191 C C . LEU A 1 161 ? -6.940 -6.019 5.832 1.00 95.44 161 LEU A C 1
ATOM 1193 O O . LEU A 1 161 ? -7.856 -6.511 5.187 1.00 95.44 161 LEU A O 1
ATOM 1197 N N . VAL A 1 162 ? -5.695 -5.994 5.350 1.00 95.44 162 VAL A N 1
ATOM 1198 C CA . VAL A 1 162 ? -5.323 -6.595 4.056 1.00 95.44 162 VAL A CA 1
ATOM 1199 C C . VAL A 1 162 ? -5.434 -8.120 4.078 1.00 95.44 162 VAL A C 1
ATOM 1201 O O . VAL A 1 162 ? -5.819 -8.712 3.072 1.00 95.44 162 VAL A O 1
ATOM 1204 N N . GLU A 1 163 ? -5.105 -8.769 5.194 1.00 93.38 163 GLU A N 1
ATOM 1205 C CA . GLU A 1 163 ? -5.278 -10.220 5.338 1.00 93.38 163 GLU A CA 1
ATOM 1206 C C . GLU A 1 163 ? -6.747 -10.621 5.438 1.00 93.38 163 GLU A C 1
ATOM 1208 O O . GLU A 1 163 ? -7.153 -11.647 4.892 1.00 93.38 163 GLU A O 1
ATOM 1213 N N . ARG A 1 164 ? -7.544 -9.797 6.117 1.00 91.31 164 ARG A N 1
ATOM 1214 C CA . ARG A 1 164 ? -8.951 -10.071 6.383 1.00 91.31 164 ARG A CA 1
ATOM 1215 C C . ARG A 1 164 ? -9.885 -9.697 5.229 1.00 91.31 164 ARG A C 1
ATOM 1217 O O . ARG A 1 164 ? -10.849 -10.414 4.972 1.00 91.31 164 ARG A O 1
ATOM 1224 N N . GLY A 1 165 ? -9.634 -8.572 4.570 1.00 90.31 165 GLY A N 1
ATOM 1225 C CA . GLY A 1 165 ? -10.597 -7.887 3.709 1.00 90.31 165 GLY A CA 1
ATOM 1226 C C . GLY A 1 165 ? -11.352 -6.770 4.439 1.00 90.31 165 GLY A C 1
ATOM 1227 O O . GLY A 1 165 ? -10.932 -6.298 5.493 1.00 90.31 165 GLY A O 1
ATOM 1228 N N . ASN A 1 166 ? -12.464 -6.316 3.855 1.00 92.06 166 ASN A N 1
ATOM 1229 C CA . ASN A 1 166 ? -13.241 -5.205 4.404 1.00 92.06 166 ASN A CA 1
ATOM 1230 C C . ASN A 1 166 ? -13.857 -5.526 5.776 1.00 92.06 166 ASN A C 1
ATOM 1232 O O . ASN A 1 166 ? -14.245 -6.657 6.071 1.00 92.06 166 ASN A O 1
ATOM 1236 N N . LEU A 1 167 ? -14.004 -4.493 6.601 1.00 96.06 167 LEU A N 1
ATOM 1237 C CA . LEU A 1 167 ? -14.741 -4.565 7.852 1.00 96.06 167 LEU A CA 1
ATOM 1238 C C . LEU A 1 167 ? -16.222 -4.258 7.591 1.00 96.06 167 LEU A C 1
ATOM 1240 O O . LEU A 1 167 ? -16.570 -3.172 7.117 1.00 96.06 167 LEU A O 1
ATOM 1244 N N . ALA A 1 168 ? -17.094 -5.227 7.875 1.00 94.56 168 ALA A N 1
ATOM 1245 C CA . ALA A 1 168 ? -18.534 -5.110 7.635 1.00 94.56 168 ALA A CA 1
ATOM 1246 C C . ALA A 1 168 ? -19.312 -4.587 8.852 1.00 94.56 168 ALA A C 1
ATOM 1248 O O . ALA A 1 168 ? -20.315 -3.890 8.684 1.00 94.56 168 ALA A O 1
ATOM 1249 N N . GLU A 1 169 ? -18.849 -4.914 10.057 1.00 95.56 169 GLU A N 1
ATOM 1250 C CA . GLU A 1 169 ? -19.507 -4.611 11.328 1.00 95.56 169 GLU A CA 1
ATOM 1251 C C . GLU A 1 169 ? -18.485 -4.113 12.353 1.00 95.56 169 GLU A C 1
ATOM 1253 O O . GLU A 1 169 ? -17.277 -4.234 12.151 1.00 95.56 169 GLU A O 1
ATOM 1258 N N . ARG A 1 170 ? -18.972 -3.514 13.443 1.00 96.38 170 ARG A N 1
ATOM 1259 C CA . ARG A 1 170 ? -18.117 -3.076 14.548 1.00 96.38 170 ARG A CA 1
ATOM 1260 C C . ARG A 1 170 ? -17.433 -4.278 15.193 1.00 96.38 170 ARG A C 1
ATOM 1262 O O . ARG A 1 170 ? -18.089 -5.276 15.484 1.00 96.38 170 ARG A O 1
ATOM 1269 N N . GLU A 1 171 ? -16.157 -4.121 15.522 1.00 95.75 171 GLU A N 1
ATOM 1270 C CA . GLU A 1 171 ? -15.372 -5.138 16.212 1.00 95.75 171 GLU A CA 1
ATOM 1271 C C . GLU A 1 171 ? -14.492 -4.560 17.311 1.00 95.75 171 GLU A C 1
ATOM 1273 O O . GLU A 1 171 ? -14.105 -3.392 17.281 1.00 95.75 171 GLU A O 1
ATOM 1278 N N . GLU A 1 172 ? -14.179 -5.411 18.281 1.00 95.75 172 GLU A N 1
ATOM 1279 C CA . GLU A 1 172 ? -13.253 -5.119 19.367 1.00 95.75 172 GLU A CA 1
ATOM 1280 C C . GLU A 1 172 ? -12.061 -6.062 19.250 1.00 95.75 172 GLU A C 1
ATOM 1282 O O . GLU A 1 172 ? -12.224 -7.283 19.178 1.00 95.75 172 GLU A O 1
ATOM 1287 N N . ILE A 1 173 ? -10.860 -5.492 19.191 1.00 93.56 173 ILE A N 1
ATOM 1288 C CA . ILE A 1 173 ? -9.611 -6.248 19.099 1.00 93.56 173 ILE A CA 1
ATOM 1289 C C . ILE A 1 173 ? -8.636 -5.777 20.172 1.00 93.56 173 ILE A C 1
ATOM 1291 O O . ILE A 1 173 ? -8.642 -4.617 20.582 1.00 93.56 173 ILE A O 1
ATOM 1295 N N . SER A 1 174 ? -7.742 -6.671 20.583 1.00 91.44 174 SER A N 1
ATOM 1296 C CA . SER A 1 174 ? -6.637 -6.304 21.462 1.00 91.44 174 SER A CA 1
ATOM 1297 C C . SER A 1 174 ? -5.562 -5.546 20.684 1.00 91.44 174 SER A C 1
ATOM 1299 O O . SER A 1 174 ? -5.028 -6.033 19.685 1.00 91.44 174 SER A O 1
ATOM 1301 N N . GLY A 1 175 ? -5.246 -4.351 21.165 1.00 83.69 175 GLY A N 1
ATOM 1302 C CA . GLY A 1 175 ? -4.130 -3.538 20.728 1.00 83.69 175 GLY A CA 1
ATOM 1303 C C . GLY A 1 175 ? -2.777 -4.100 21.179 1.00 83.69 175 GLY A C 1
ATOM 1304 O O . GLY A 1 175 ? -2.697 -5.054 21.962 1.00 83.69 175 GLY A O 1
ATOM 1305 N N . PRO A 1 176 ? -1.679 -3.540 20.651 1.00 76.31 176 PRO A N 1
ATOM 1306 C CA . PRO A 1 176 ? -0.324 -4.008 20.922 1.00 76.31 176 PRO A CA 1
ATOM 1307 C C . PRO A 1 176 ? 0.111 -3.871 22.389 1.00 76.31 176 PRO A C 1
ATOM 1309 O O . PRO A 1 176 ? 0.986 -4.624 22.814 1.00 76.31 176 PRO A O 1
ATOM 1312 N N . GLU A 1 177 ? -0.487 -2.964 23.161 1.00 78.88 177 GLU A N 1
ATOM 1313 C CA . GLU A 1 177 ? -0.244 -2.765 24.596 1.00 78.88 177 GLU A CA 1
ATOM 1314 C C . GLU A 1 177 ? -1.332 -3.425 25.465 1.00 78.88 177 GLU A C 1
ATOM 1316 O O . GLU A 1 177 ? -1.468 -3.124 26.649 1.00 78.88 177 GLU A O 1
ATOM 1321 N N . SER A 1 178 ? -2.084 -4.378 24.896 1.00 79.25 178 SER A N 1
ATOM 1322 C CA . SER A 1 178 ? -3.251 -5.028 25.519 1.00 79.25 178 SER A CA 1
ATOM 1323 C C . SER A 1 178 ? -4.417 -4.080 25.826 1.00 79.25 178 SER A C 1
ATOM 1325 O O . SER A 1 178 ? -5.327 -4.440 26.574 1.00 79.25 178 SER A O 1
ATOM 1327 N N . GLU A 1 179 ? -4.424 -2.885 25.240 1.00 86.75 179 GLU A N 1
ATOM 1328 C CA . GLU A 1 179 ? -5.574 -1.991 25.241 1.00 86.75 179 GLU A CA 1
ATOM 1329 C C . GLU A 1 179 ? -6.690 -2.539 24.341 1.00 86.75 179 GLU A C 1
ATOM 1331 O O . GLU A 1 179 ? -6.426 -3.213 23.349 1.00 86.75 179 GLU A O 1
ATOM 1336 N N . GLN A 1 180 ? -7.952 -2.259 24.662 1.00 93.75 180 GLN A N 1
ATOM 1337 C CA . GLN A 1 180 ? -9.054 -2.585 23.755 1.00 93.75 180 GLN A CA 1
ATOM 1338 C C . GLN A 1 180 ? -9.144 -1.518 22.663 1.00 93.75 180 GLN A C 1
ATOM 1340 O O . GLN A 1 180 ? -9.120 -0.318 22.951 1.00 93.75 180 GLN A O 1
ATOM 1345 N N . LEU A 1 181 ? -9.248 -1.952 21.410 1.00 96.75 181 LEU A N 1
ATOM 1346 C CA . LEU A 1 181 ? -9.475 -1.092 20.254 1.00 96.75 181 LEU A CA 1
ATOM 1347 C C . LEU A 1 181 ? -10.845 -1.401 19.665 1.00 96.75 181 LEU A C 1
ATOM 1349 O O . LEU A 1 181 ? -11.141 -2.553 19.354 1.00 96.75 181 LEU A O 1
ATOM 1353 N N . ILE A 1 182 ? -11.650 -0.362 19.468 1.00 97.50 182 ILE A N 1
ATOM 1354 C CA . ILE A 1 182 ? -12.914 -0.448 18.741 1.00 97.50 182 ILE A CA 1
ATOM 1355 C C . ILE A 1 182 ? -12.648 -0.047 17.295 1.00 97.50 182 ILE A C 1
ATOM 1357 O O . ILE A 1 182 ? -12.180 1.066 17.037 1.00 97.50 182 ILE A O 1
ATOM 1361 N N . LEU A 1 183 ? -12.975 -0.945 16.370 1.00 98.00 183 LEU A N 1
ATOM 1362 C CA . LEU A 1 183 ? -12.959 -0.713 14.933 1.00 98.00 183 LEU A CA 1
ATOM 1363 C C . LEU A 1 183 ? -14.402 -0.632 14.447 1.00 98.00 183 LEU A C 1
ATOM 1365 O O . LEU A 1 183 ? -15.197 -1.538 14.691 1.00 98.00 183 LEU A O 1
ATOM 1369 N N . GLU A 1 184 ? -14.750 0.443 13.753 1.00 98.00 184 GLU A N 1
ATOM 1370 C CA . GLU A 1 184 ? -16.123 0.703 13.331 1.00 98.00 184 GLU A CA 1
ATOM 1371 C C . GLU A 1 184 ? -16.146 1.215 11.885 1.00 98.00 184 GLU A C 1
ATOM 1373 O O . GLU A 1 184 ? -15.495 2.217 11.583 1.00 98.00 184 GLU A O 1
ATOM 1378 N N . PRO A 1 185 ? -16.859 0.551 10.958 1.00 97.88 185 PRO A N 1
ATOM 1379 C CA . PRO A 1 185 ? -16.989 1.067 9.605 1.00 97.88 185 PRO A CA 1
ATOM 1380 C C . PRO A 1 185 ? -17.836 2.347 9.598 1.00 97.88 185 PRO A C 1
ATOM 1382 O O . PRO A 1 185 ? -18.883 2.426 10.244 1.00 97.88 185 PRO A O 1
ATOM 1385 N N . SER A 1 186 ? -17.411 3.340 8.820 1.00 97.50 186 SER A N 1
ATOM 1386 C CA . SER A 1 186 ? -18.174 4.559 8.564 1.00 97.50 186 SER A CA 1
ATOM 1387 C C . SER A 1 186 ? -19.531 4.247 7.925 1.00 97.50 186 SER A C 1
ATOM 1389 O O . SER A 1 186 ? -19.749 3.183 7.340 1.00 97.50 186 SER A O 1
ATOM 1391 N N . SER A 1 187 ? -20.456 5.208 7.971 1.00 95.31 187 SER A N 1
ATOM 1392 C CA . SER A 1 187 ? -21.794 5.053 7.381 1.00 95.31 187 SER A CA 1
ATOM 1393 C C . SER A 1 187 ? -21.765 4.754 5.876 1.00 95.31 187 SER A C 1
ATOM 1395 O O . SER A 1 187 ? -22.592 3.988 5.385 1.00 95.31 187 SER A O 1
ATOM 1397 N N . ASP A 1 188 ? -20.794 5.312 5.147 1.00 95.50 188 ASP A N 1
ATOM 1398 C CA . ASP A 1 188 ? -20.556 5.037 3.725 1.00 95.50 188 ASP A CA 1
ATOM 1399 C C . ASP A 1 188 ? -19.654 3.815 3.471 1.00 95.50 188 ASP A C 1
ATOM 1401 O O . ASP A 1 188 ? -19.403 3.464 2.317 1.00 95.50 188 ASP A O 1
ATOM 1405 N N . ARG A 1 189 ? -19.193 3.157 4.544 1.00 94.88 189 ARG A N 1
ATOM 1406 C CA . ARG A 1 189 ? -18.326 1.970 4.567 1.00 94.88 189 ARG A CA 1
ATOM 1407 C C . ARG A 1 189 ? -16.990 2.136 3.850 1.00 94.88 189 ARG A C 1
ATOM 1409 O O . ARG A 1 189 ? -16.395 1.129 3.470 1.00 94.88 189 ARG A O 1
ATOM 1416 N N . LYS A 1 190 ? -16.515 3.369 3.667 1.00 96.75 190 LYS A N 1
ATOM 1417 C CA . LYS A 1 190 ? -15.220 3.663 3.033 1.00 96.75 190 LYS A CA 1
ATOM 1418 C C . LYS A 1 190 ? -14.076 3.818 4.022 1.00 96.75 190 LYS A C 1
ATOM 1420 O O . LYS A 1 190 ? -12.923 3.784 3.604 1.00 96.75 190 LYS A O 1
ATOM 1425 N N . VAL A 1 191 ? -14.374 4.006 5.303 1.00 98.06 191 VAL A N 1
ATOM 1426 C CA . VAL A 1 191 ? -13.373 4.228 6.348 1.00 98.06 191 VAL A CA 1
ATOM 1427 C C . VAL A 1 191 ? -13.644 3.286 7.512 1.00 98.06 191 VAL A C 1
ATOM 1429 O O . VAL A 1 191 ?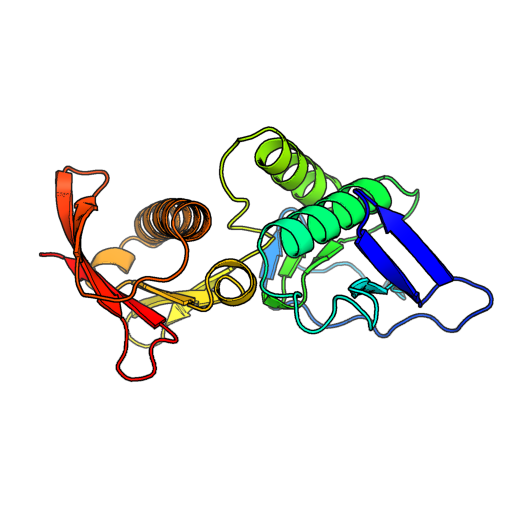 -14.794 3.078 7.884 1.00 98.06 191 VAL A O 1
ATOM 1432 N N . VAL A 1 192 ? -12.588 2.725 8.091 1.00 98.44 192 VAL A N 1
ATOM 1433 C CA . VAL A 1 192 ? -12.614 2.065 9.397 1.00 98.44 192 VAL A CA 1
ATOM 1434 C C . VAL A 1 192 ? -12.113 3.055 10.438 1.00 98.44 192 VAL A C 1
ATOM 1436 O O . VAL A 1 192 ? -10.938 3.425 10.445 1.00 98.44 192 VAL A O 1
ATOM 1439 N N . GLU A 1 193 ? -13.017 3.490 11.304 1.00 98.25 193 GLU A N 1
ATOM 1440 C CA . GLU A 1 193 ? -12.731 4.349 12.446 1.00 98.25 193 GLU A CA 1
ATOM 1441 C C . GLU A 1 193 ? -12.147 3.512 13.579 1.00 98.25 193 GLU A C 1
ATOM 1443 O O . GLU A 1 193 ? -12.729 2.498 13.967 1.00 98.25 193 GLU A O 1
ATOM 1448 N N . VAL A 1 194 ? -11.010 3.938 14.123 1.00 98.06 194 VAL A N 1
ATOM 1449 C CA . VAL A 1 194 ? -10.314 3.234 15.201 1.00 98.06 194 VAL A CA 1
ATOM 1450 C C . VAL A 1 194 ? -10.193 4.142 16.409 1.00 98.06 194 VAL A C 1
ATOM 1452 O O . VAL A 1 194 ? -9.642 5.243 16.325 1.00 98.06 194 VAL A O 1
ATOM 1455 N N . ARG A 1 195 ? -10.669 3.660 17.552 1.00 96.44 195 ARG A N 1
ATOM 1456 C CA . ARG A 1 195 ? -10.632 4.368 18.837 1.00 96.44 195 ARG A CA 1
ATOM 1457 C C . ARG A 1 195 ? -10.328 3.409 19.982 1.00 96.44 195 ARG A C 1
ATOM 1459 O O . ARG A 1 195 ? -10.412 2.195 19.812 1.00 96.44 195 ARG A O 1
ATOM 1466 N N . LYS A 1 196 ? -9.975 3.956 21.144 1.00 93.44 196 LYS A N 1
ATOM 1467 C CA . LYS A 1 196 ? -9.850 3.160 22.371 1.00 93.44 196 LYS A CA 1
ATOM 1468 C C . LYS A 1 196 ? -11.233 2.681 22.835 1.00 93.44 196 LYS A C 1
ATOM 1470 O O . LYS A 1 196 ? -12.225 3.387 22.629 1.00 93.44 196 LYS A O 1
ATOM 1475 N N . GLY A 1 197 ? -11.272 1.468 23.383 1.00 88.12 197 GLY A N 1
ATOM 1476 C CA . GLY A 1 197 ? -12.444 0.842 24.002 1.00 88.12 197 GLY A CA 1
ATOM 1477 C C . GLY A 1 197 ? -12.667 1.244 25.449 1.00 88.12 197 GLY A C 1
ATOM 1478 O O . GLY A 1 197 ? -11.696 1.694 26.098 1.00 88.12 197 GLY A O 1
#

Radius of gyration: 17.63 Å; chains: 1; bounding box: 41×34×55 Å

Foldseek 3Di:
DWDDDPNFIKDKDQDPVHHFDDDAAAPAEAQAPPDPDPDPDGHMDIGGDPVCNVVQLEQVNVLRSLQVLLVCLPDPPDQWRQQVQQSYTYRSVLSNVQSVCVVVVHFHPCRHCKDWDADPQQKIKITNLCSQAVAIEIEDNVCCVPVVSSVVQRSVVSRVSNVVHADDAWDWDQGPVRWIWIWGADPVRHYTYIDTD

Organism: NCBI:txid1267766